Protein AF-A0A934WAD6-F1 (afdb_monomer_lite)

Secondary structure (DSSP, 8-state):
--HHHHHHHHHHHHSS-EEEEE----TTSTT-EEEEEEEEESS---GGGGGGSTTEEEEEEEEEEEEEEETTTEEEEEEEEEEEEEETTS-EEEEEEEEEEEEETTEEEEEEEEEEEEE-GGGGGGHHHHHHHHHHHHHHTTTS-HHHHHHHHHHHHHHHHTTS-HHHHHHHHHHHHHHHHTTS----PPP-

Organism: NCBI:txid2801341

Radius of gyration: 18.48 Å; chains: 1; bounding box: 67×32×48 Å

Foldseek 3Di:
DAQVVVQVLVCVQQVWGKGKDWDDAPLVQFPKTKIKMKTKHLDDDAQCSSVVPPQWDDKDKDWAWAWDDPDPDDTDTWIWMWMWTATPQQKIKIWTWTWDWDDDPNGTITIIITMIIIGHNLRCLLVVLVVLLSNLCRHPNHPDDPVVSCVVSVVVSVVSLVPDDPVSNVVRVVSSVVSVVVVDPPPPDPDD

Structure (mmCIF, N/CA/C/O backbone):
data_AF-A0A934WAD6-F1
#
_entry.id   AF-A0A934WAD6-F1
#
loop_
_atom_site.group_PDB
_atom_site.id
_atom_site.type_symbol
_atom_site.label_atom_id
_atom_site.label_alt_id
_atom_site.label_comp_id
_atom_site.label_asym_id
_atom_site.label_entity_id
_atom_site.label_seq_id
_atom_site.pdbx_PDB_ins_code
_atom_site.Cartn_x
_atom_site.Cartn_y
_atom_site.Cartn_z
_atom_site.occupancy
_atom_site.B_iso_or_equiv
_atom_site.auth_seq_id
_atom_site.auth_comp_id
_atom_site.auth_asym_id
_atom_site.auth_atom_id
_atom_site.pdbx_PDB_model_num
ATOM 1 N N . MET A 1 1 ? -1.685 10.989 3.813 1.00 87.75 1 MET A N 1
ATOM 2 C CA . MET A 1 1 ? -0.576 11.040 2.846 1.00 87.75 1 MET A CA 1
ATOM 3 C C . MET A 1 1 ? -1.137 11.492 1.508 1.00 87.75 1 MET A C 1
ATOM 5 O O . MET A 1 1 ? -2.290 11.172 1.240 1.00 87.75 1 MET A O 1
ATOM 9 N N . LYS A 1 2 ? -0.387 12.266 0.730 1.00 91.75 2 LYS A N 1
ATOM 10 C CA . LYS A 1 2 ? -0.733 12.771 -0.607 1.00 91.75 2 LYS A CA 1
ATOM 11 C C . LYS A 1 2 ? 0.061 12.018 -1.675 1.00 91.75 2 LYS A C 1
ATOM 13 O O . LYS A 1 2 ? 1.121 11.475 -1.371 1.00 91.75 2 LYS A O 1
ATOM 18 N N . ALA A 1 3 ? -0.395 12.068 -2.926 1.00 93.00 3 ALA A N 1
ATOM 19 C CA . ALA A 1 3 ? 0.270 11.403 -4.046 1.00 93.00 3 ALA A CA 1
ATOM 20 C C . ALA A 1 3 ? 1.766 11.772 -4.162 1.00 93.00 3 ALA A C 1
ATOM 22 O O . ALA A 1 3 ? 2.620 10.891 -4.192 1.00 93.00 3 ALA A O 1
ATOM 23 N N . ALA A 1 4 ? 2.105 13.063 -4.078 1.00 94.06 4 ALA A N 1
ATOM 24 C CA . ALA A 1 4 ? 3.497 13.527 -4.130 1.00 94.06 4 ALA A CA 1
ATOM 25 C C . ALA A 1 4 ? 4.393 12.946 -3.016 1.00 94.06 4 ALA A C 1
ATOM 27 O O . ALA A 1 4 ? 5.577 12.713 -3.237 1.00 94.06 4 ALA A O 1
ATOM 28 N N . GLU A 1 5 ? 3.840 12.684 -1.827 1.00 94.38 5 GLU A N 1
ATOM 29 C CA . GLU A 1 5 ? 4.591 12.070 -0.722 1.00 94.38 5 GLU A CA 1
ATOM 30 C C . GLU A 1 5 ? 4.864 10.584 -0.994 1.00 94.38 5 GLU A C 1
ATOM 32 O O . GLU A 1 5 ? 5.897 10.066 -0.578 1.00 94.38 5 GLU A O 1
ATOM 37 N N . ILE A 1 6 ? 3.955 9.897 -1.696 1.00 94.19 6 ILE A N 1
ATOM 38 C CA . ILE A 1 6 ? 4.135 8.497 -2.110 1.00 94.19 6 ILE A CA 1
ATOM 39 C C . ILE A 1 6 ? 5.216 8.401 -3.177 1.00 94.19 6 ILE A C 1
ATOM 41 O O . ILE A 1 6 ? 6.105 7.565 -3.032 1.00 94.19 6 ILE A O 1
ATOM 45 N N . SER A 1 7 ? 5.183 9.283 -4.183 1.00 94.25 7 SER A N 1
ATOM 46 C CA . SER A 1 7 ? 6.262 9.379 -5.169 1.00 94.25 7 SER A CA 1
ATOM 47 C C . SER A 1 7 ? 7.599 9.655 -4.493 1.00 94.25 7 SER A C 1
ATOM 49 O O . SER A 1 7 ? 8.532 8.887 -4.663 1.00 94.25 7 SER A O 1
ATOM 51 N N . ALA A 1 8 ? 7.685 10.672 -3.631 1.00 94.62 8 ALA A N 1
ATOM 52 C CA . ALA A 1 8 ? 8.937 10.999 -2.949 1.00 94.62 8 ALA A CA 1
ATOM 53 C C . ALA A 1 8 ? 9.487 9.832 -2.106 1.00 94.62 8 ALA A C 1
ATOM 55 O O . ALA A 1 8 ? 10.695 9.596 -2.093 1.00 94.62 8 ALA A O 1
ATOM 56 N N . LEU A 1 9 ? 8.616 9.087 -1.414 1.00 94.19 9 LEU A N 1
ATOM 57 C CA . LEU A 1 9 ? 9.026 7.900 -0.666 1.00 94.19 9 LEU A CA 1
ATOM 58 C C . LEU A 1 9 ? 9.562 6.812 -1.606 1.00 94.19 9 LEU A C 1
ATOM 60 O O . LEU A 1 9 ? 10.644 6.285 -1.355 1.00 94.19 9 LEU A O 1
ATOM 64 N N . PHE A 1 10 ? 8.830 6.500 -2.675 1.00 93.06 10 PHE A N 1
ATOM 65 C CA . PHE A 1 10 ? 9.229 5.497 -3.658 1.00 93.06 10 PHE A CA 1
ATOM 66 C C . PHE A 1 10 ? 10.563 5.863 -4.330 1.00 93.06 10 PHE A C 1
ATOM 68 O O . PHE A 1 10 ? 11.488 5.050 -4.374 1.00 93.06 10 PHE A O 1
ATOM 75 N N . ASP A 1 11 ? 10.703 7.109 -4.773 1.00 93.75 11 ASP A N 1
ATOM 76 C CA . ASP A 1 11 ? 11.886 7.617 -5.467 1.00 93.75 11 ASP A CA 1
ATOM 77 C C . ASP A 1 11 ? 13.119 7.593 -4.562 1.00 93.75 11 ASP A C 1
ATOM 79 O O . ASP A 1 11 ? 14.210 7.223 -4.991 1.00 93.75 11 ASP A O 1
ATOM 83 N N . SER A 1 12 ? 12.947 7.930 -3.279 1.00 91.50 12 SER A N 1
ATOM 84 C CA . SER A 1 12 ? 14.046 7.924 -2.307 1.00 91.50 12 SER A CA 1
ATOM 85 C C . SER A 1 12 ? 14.654 6.540 -2.067 1.00 91.50 12 SER A C 1
ATOM 87 O O . SER A 1 12 ? 15.805 6.448 -1.649 1.00 91.50 12 SER A O 1
ATOM 89 N N . VAL A 1 13 ? 13.878 5.480 -2.307 1.00 86.94 13 VAL A N 1
ATOM 90 C CA . VAL A 1 13 ? 14.278 4.086 -2.079 1.00 86.94 13 VAL A CA 1
ATOM 91 C C . VAL A 1 13 ? 14.800 3.456 -3.363 1.00 86.94 13 VAL A C 1
ATOM 93 O O . VAL A 1 13 ? 15.814 2.769 -3.357 1.00 86.94 13 VAL A O 1
ATOM 96 N N . THR A 1 14 ? 14.109 3.701 -4.472 1.00 84.06 14 THR A N 1
ATOM 97 C CA . THR A 1 14 ? 14.415 3.071 -5.763 1.00 84.06 14 THR A CA 1
ATOM 98 C C . THR A 1 14 ? 15.459 3.839 -6.571 1.00 84.06 14 THR A C 1
ATOM 100 O O . THR A 1 14 ? 16.047 3.296 -7.505 1.00 84.06 14 THR A O 1
ATOM 103 N N . GLY A 1 15 ? 15.685 5.116 -6.246 1.00 86.31 15 GLY A N 1
ATOM 104 C CA . GLY A 1 15 ? 16.508 6.028 -7.040 1.00 86.31 15 GLY A CA 1
ATOM 105 C C . GLY A 1 15 ? 15.889 6.398 -8.393 1.00 86.31 15 GLY A C 1
ATOM 106 O O . GLY A 1 15 ? 16.564 7.022 -9.209 1.00 86.31 15 GLY A O 1
ATOM 107 N N . GLN A 1 16 ? 14.635 6.008 -8.648 1.00 87.56 16 GLN A N 1
ATOM 108 C CA . GLN A 1 16 ? 13.923 6.234 -9.906 1.00 87.56 16 GLN A CA 1
ATOM 109 C C . GLN A 1 16 ? 12.815 7.256 -9.717 1.00 87.56 16 GLN A C 1
ATOM 111 O O . GLN A 1 16 ? 12.201 7.312 -8.660 1.00 87.56 16 GLN A O 1
ATOM 116 N N . THR A 1 17 ? 12.529 8.050 -10.745 1.00 92.56 17 THR A N 1
ATOM 117 C CA . THR A 1 17 ? 11.400 8.983 -10.704 1.00 92.56 17 THR A CA 1
ATOM 118 C C . THR A 1 17 ? 10.091 8.236 -10.933 1.00 92.56 17 THR A C 1
ATOM 120 O O . THR A 1 17 ? 9.910 7.587 -11.964 1.00 92.56 17 THR A O 1
ATOM 123 N N . SER A 1 18 ? 9.153 8.374 -10.001 1.00 92.38 18 SER A N 1
ATOM 124 C CA . SER A 1 18 ? 7.808 7.814 -10.101 1.00 92.38 18 SER A CA 1
ATOM 125 C C . SER A 1 18 ? 6.740 8.898 -10.202 1.00 92.38 18 SER A C 1
ATOM 127 O O . SER A 1 18 ? 6.900 10.030 -9.750 1.00 92.38 18 SER A O 1
ATOM 129 N N . THR A 1 19 ? 5.596 8.540 -10.781 1.00 94.00 19 THR A N 1
ATOM 130 C CA . THR A 1 19 ? 4.401 9.390 -10.820 1.00 94.00 19 THR A CA 1
ATOM 131 C C . THR A 1 19 ? 3.273 8.712 -10.063 1.00 94.00 19 THR A C 1
ATOM 133 O O . THR A 1 19 ? 2.805 7.646 -10.469 1.00 94.00 19 THR A O 1
ATOM 136 N N . ALA A 1 20 ? 2.842 9.334 -8.968 1.00 94.12 20 ALA A N 1
ATOM 137 C CA . ALA A 1 20 ? 1.658 8.953 -8.218 1.00 94.12 20 ALA A CA 1
ATOM 138 C C . ALA A 1 20 ? 0.523 9.950 -8.473 1.00 94.12 20 ALA A C 1
ATOM 140 O O . ALA A 1 20 ? 0.728 11.164 -8.434 1.00 94.12 20 ALA A O 1
ATOM 141 N N . GLU A 1 21 ? -0.688 9.438 -8.663 1.00 94.06 21 GLU A N 1
ATOM 142 C CA . GLU A 1 21 ? -1.904 10.231 -8.846 1.00 94.06 21 GLU A CA 1
ATOM 143 C C . GLU A 1 21 ? -2.978 9.785 -7.855 1.00 94.06 21 GLU A C 1
ATOM 145 O O . GLU A 1 21 ? -3.137 8.591 -7.590 1.00 94.06 21 GLU A O 1
ATOM 150 N N . ASP A 1 22 ? -3.732 10.738 -7.306 1.00 88.06 22 ASP A N 1
ATOM 151 C CA . ASP A 1 22 ? -4.908 10.433 -6.493 1.00 88.06 22 ASP A CA 1
ATOM 152 C C . ASP A 1 22 ? -5.953 9.690 -7.333 1.00 88.06 22 ASP A C 1
ATOM 154 O O . ASP A 1 22 ? -6.292 10.092 -8.448 1.00 88.06 22 ASP A O 1
ATOM 158 N N . THR A 1 23 ? -6.506 8.612 -6.783 1.00 83.12 23 THR A N 1
ATOM 159 C CA . THR A 1 23 ? -7.599 7.878 -7.429 1.00 83.12 23 THR A CA 1
ATOM 160 C C . THR A 1 23 ? -8.920 8.124 -6.714 1.00 83.12 23 THR A C 1
ATOM 162 O O . THR A 1 23 ? -8.990 8.758 -5.658 1.00 83.12 23 THR A O 1
ATOM 165 N N . LYS A 1 24 ? -10.011 7.615 -7.296 1.00 75.31 24 LYS A N 1
ATOM 166 C CA . LYS A 1 24 ? -11.305 7.621 -6.611 1.00 75.31 24 LYS A CA 1
ATOM 167 C C . LYS A 1 24 ? -11.205 6.810 -5.309 1.00 75.31 24 LYS A C 1
ATOM 169 O O . LYS A 1 24 ? -10.528 5.782 -5.304 1.00 75.31 24 LYS A O 1
ATOM 174 N N . PRO A 1 25 ? -11.917 7.215 -4.241 1.00 69.06 25 PRO A N 1
ATOM 175 C CA . PRO A 1 25 ? -11.908 6.491 -2.977 1.00 69.06 25 PRO A CA 1
ATOM 176 C C . PRO A 1 25 ? -12.200 5.007 -3.172 1.00 69.06 25 PRO A C 1
ATOM 178 O O . PRO A 1 25 ? -13.101 4.633 -3.935 1.00 69.06 25 PRO A O 1
ATOM 181 N N . PHE A 1 26 ? -11.466 4.158 -2.456 1.00 72.00 26 PHE A N 1
ATOM 182 C CA . PHE A 1 26 ? -11.695 2.726 -2.517 1.00 72.00 26 PHE A CA 1
ATOM 183 C C . PHE A 1 26 ? -12.966 2.393 -1.754 1.00 72.00 26 PHE A C 1
ATOM 185 O O . PHE A 1 26 ? -12.970 2.263 -0.537 1.00 72.00 26 PHE A O 1
ATOM 192 N N . LYS A 1 27 ? -14.078 2.303 -2.487 1.00 70.06 27 LYS A N 1
ATOM 193 C CA . LYS A 1 27 ? -15.424 2.137 -1.917 1.00 70.06 27 LYS A CA 1
ATOM 194 C C . LYS A 1 27 ? -15.540 0.920 -0.999 1.00 70.06 27 LYS A C 1
ATOM 196 O O . LYS A 1 27 ? -16.301 0.957 -0.042 1.00 70.06 27 LYS A O 1
ATOM 201 N N . ALA A 1 28 ? -14.771 -0.132 -1.279 1.00 69.62 28 ALA A N 1
ATOM 202 C CA . ALA A 1 28 ? -14.711 -1.331 -0.452 1.00 69.62 28 ALA A CA 1
ATOM 203 C C . ALA A 1 28 ? -13.968 -1.126 0.882 1.00 69.62 28 ALA A C 1
ATOM 205 O O . ALA A 1 28 ? -14.082 -1.988 1.742 1.00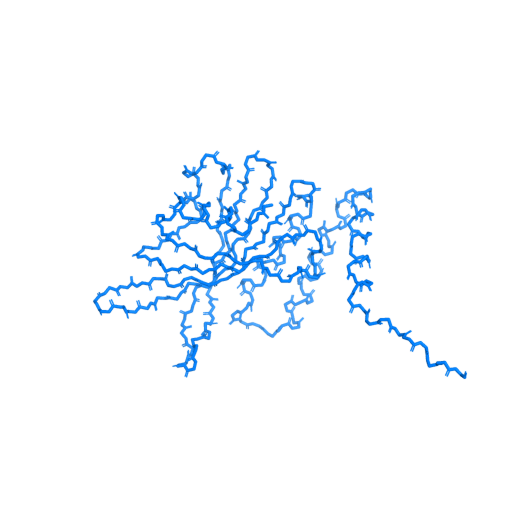 69.62 28 ALA A O 1
ATOM 206 N N . TRP A 1 29 ? -13.217 -0.029 1.051 1.00 80.81 29 TRP A N 1
ATOM 207 C CA . TRP A 1 29 ? -12.458 0.336 2.256 1.00 80.81 29 TRP A CA 1
ATOM 208 C C . TRP A 1 29 ? -12.412 1.869 2.449 1.00 80.81 29 TRP A C 1
ATOM 210 O O . TRP A 1 29 ? -11.373 2.506 2.244 1.00 80.81 29 TRP A O 1
ATOM 220 N N . PRO A 1 30 ? -13.540 2.504 2.814 1.00 76.25 30 PRO A N 1
ATOM 221 C CA . PRO A 1 30 ? -13.619 3.944 3.013 1.00 76.25 30 PRO A CA 1
ATOM 222 C C . PRO A 1 30 ? -12.670 4.456 4.094 1.00 76.25 30 PRO A C 1
ATOM 224 O O . PRO A 1 30 ? -12.506 3.862 5.158 1.00 76.25 30 PRO A O 1
ATOM 227 N N . GLY A 1 31 ? -12.087 5.622 3.823 1.00 79.62 31 GLY A N 1
ATOM 228 C CA . GLY A 1 31 ? -11.081 6.250 4.678 1.00 79.62 31 GLY A CA 1
ATOM 229 C C . GLY A 1 31 ? -9.644 5.862 4.329 1.00 79.62 31 GLY A C 1
ATOM 230 O O . GLY A 1 31 ? -8.723 6.525 4.802 1.00 79.62 31 GLY A O 1
ATOM 231 N N . PHE A 1 32 ? -9.433 4.854 3.476 1.00 88.38 32 PHE A N 1
ATOM 232 C CA . PHE A 1 32 ? -8.103 4.549 2.951 1.00 88.38 32 PHE A CA 1
ATOM 233 C C . PHE A 1 32 ? -7.823 5.425 1.731 1.00 88.38 32 PHE A C 1
ATOM 235 O O . PHE A 1 32 ? -8.666 5.569 0.842 1.00 88.38 32 PHE A O 1
ATOM 242 N N . GLY A 1 33 ? -6.635 6.029 1.700 1.00 88.75 33 GLY A N 1
ATOM 243 C CA . GLY A 1 33 ? -6.172 6.764 0.526 1.00 88.75 33 GLY A CA 1
ATOM 244 C C . GLY A 1 33 ? -5.736 5.772 -0.541 1.00 88.75 33 GLY A C 1
ATOM 245 O O . GLY A 1 33 ? -5.015 4.832 -0.214 1.00 88.75 33 GLY A O 1
ATOM 246 N N . VAL A 1 34 ? -6.153 5.957 -1.792 1.00 90.88 34 VAL A N 1
ATOM 247 C CA . VAL A 1 34 ? -5.714 5.098 -2.898 1.00 90.88 34 VAL A CA 1
ATOM 248 C C . VAL A 1 34 ? -5.163 5.939 -4.028 1.00 90.88 34 VAL A C 1
ATOM 250 O O . VAL A 1 34 ? -5.756 6.941 -4.432 1.00 90.88 34 VAL A O 1
ATOM 253 N N . PHE A 1 35 ? -4.024 5.498 -4.537 1.00 93.12 35 PHE A N 1
ATOM 254 C CA . PHE A 1 35 ? -3.220 6.210 -5.510 1.00 93.12 35 PHE A CA 1
ATOM 255 C C . PHE A 1 35 ? -2.839 5.258 -6.632 1.00 93.12 35 PHE A C 1
ATOM 257 O O . PHE A 1 35 ? -2.672 4.061 -6.401 1.00 93.12 35 PHE A O 1
ATOM 264 N N . TRP A 1 36 ? -2.690 5.782 -7.839 1.00 92.81 36 TRP A N 1
ATOM 265 C CA . TRP A 1 36 ? -2.120 5.040 -8.949 1.00 92.81 36 TRP A CA 1
ATOM 266 C C . TRP A 1 36 ? -0.657 5.438 -9.089 1.00 92.81 36 TRP A C 1
ATOM 268 O O . TRP A 1 36 ? -0.374 6.623 -9.226 1.00 92.81 36 TRP A O 1
ATOM 278 N N . LEU A 1 37 ? 0.256 4.471 -9.044 1.00 92.94 37 LEU A N 1
ATOM 279 C CA . LEU A 1 37 ? 1.695 4.680 -9.175 1.00 92.94 37 LEU A CA 1
ATOM 280 C C . LEU A 1 37 ? 2.190 4.079 -10.492 1.00 92.94 37 LEU A C 1
ATOM 282 O O . LEU A 1 37 ? 1.825 2.955 -10.848 1.00 92.94 37 LEU A O 1
ATOM 286 N N . LYS A 1 38 ? 3.047 4.821 -11.193 1.00 91.69 38 LYS A N 1
ATOM 287 C CA . LYS A 1 38 ? 3.818 4.343 -12.346 1.00 91.69 38 LYS A CA 1
ATOM 288 C C . LYS A 1 38 ? 5.282 4.732 -12.190 1.00 91.69 38 LYS A C 1
ATOM 290 O O . LYS A 1 38 ? 5.567 5.858 -11.782 1.00 91.69 38 LYS A O 1
ATOM 295 N N . ALA A 1 39 ? 6.184 3.832 -12.555 1.00 90.62 39 ALA A N 1
ATOM 296 C CA . ALA A 1 39 ? 7.609 4.122 -12.673 1.00 90.62 39 ALA A CA 1
ATOM 297 C C . ALA A 1 39 ? 8.271 3.148 -13.655 1.00 90.62 39 ALA A C 1
ATOM 299 O O . ALA A 1 39 ? 7.802 2.023 -13.836 1.00 90.62 39 ALA A O 1
ATOM 300 N N . ASP A 1 40 ? 9.386 3.578 -14.233 1.00 88.62 40 ASP A N 1
ATOM 301 C CA . ASP A 1 40 ? 10.287 2.720 -14.994 1.00 88.62 40 ASP A CA 1
ATOM 302 C C . ASP A 1 40 ? 11.542 2.498 -14.150 1.00 88.62 40 ASP A C 1
ATOM 304 O O . ASP A 1 40 ? 12.173 3.458 -13.707 1.00 88.62 40 ASP A O 1
ATOM 308 N N . MET A 1 41 ? 11.896 1.238 -13.900 1.00 85.44 41 MET A N 1
ATOM 309 C CA . MET A 1 41 ? 13.057 0.885 -13.087 1.00 85.44 41 MET A CA 1
ATOM 310 C C . MET A 1 41 ? 14.130 0.212 -13.937 1.00 85.44 41 MET A C 1
ATOM 312 O O . MET A 1 41 ? 13.849 -0.687 -14.726 1.00 85.44 41 MET A O 1
ATOM 316 N N . THR A 1 42 ? 15.386 0.619 -13.762 1.00 83.06 42 THR A N 1
ATOM 317 C CA . THR A 1 42 ? 16.538 -0.017 -14.427 1.00 83.06 42 THR A CA 1
ATOM 318 C C . THR A 1 42 ? 17.067 -1.226 -13.656 1.00 83.06 42 THR A C 1
ATOM 320 O O . THR A 1 42 ? 17.851 -2.014 -14.181 1.00 83.06 42 THR A O 1
ATOM 323 N N . GLN A 1 43 ? 16.626 -1.392 -12.408 1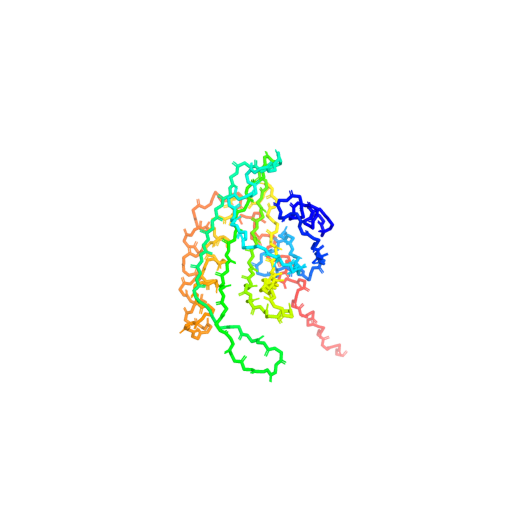.00 81.38 43 GLN A N 1
ATOM 324 C CA . GLN A 1 43 ? 16.954 -2.512 -11.537 1.00 81.38 43 GLN A CA 1
ATOM 325 C C . GLN A 1 43 ? 15.685 -3.011 -10.854 1.00 81.38 43 GLN A C 1
ATOM 327 O O . GLN A 1 43 ? 14.754 -2.246 -10.613 1.00 81.38 43 GLN A O 1
ATOM 332 N N . GLN A 1 44 ? 15.653 -4.304 -10.557 1.00 80.94 44 GLN A N 1
ATOM 333 C CA . GLN A 1 44 ? 14.572 -4.890 -9.781 1.00 80.94 44 GLN A CA 1
ATOM 334 C C . GLN A 1 44 ? 14.753 -4.505 -8.308 1.00 80.94 44 GLN A C 1
ATOM 336 O O . GLN A 1 44 ? 15.825 -4.712 -7.744 1.00 80.94 44 GLN A O 1
ATOM 341 N N . THR A 1 45 ? 13.705 -3.954 -7.705 1.00 83.88 45 THR A N 1
ATOM 342 C CA . THR A 1 45 ? 13.662 -3.534 -6.297 1.00 83.88 45 THR A CA 1
ATOM 343 C C . THR A 1 45 ? 12.821 -4.529 -5.498 1.00 83.88 45 THR A C 1
ATOM 345 O O . THR A 1 45 ? 11.922 -5.164 -6.052 1.00 83.88 45 THR A O 1
ATOM 348 N N . GLN A 1 46 ? 13.109 -4.681 -4.207 1.00 88.50 46 GLN A N 1
ATOM 349 C CA . GLN A 1 46 ? 12.328 -5.490 -3.267 1.00 88.50 46 GLN A CA 1
ATOM 350 C C . GLN A 1 46 ? 11.693 -4.600 -2.191 1.00 88.50 46 GLN A C 1
ATOM 352 O O . GLN A 1 46 ? 12.110 -3.460 -1.977 1.00 88.50 46 GLN A O 1
ATOM 357 N N . ALA A 1 47 ? 10.679 -5.104 -1.480 1.00 89.88 47 ALA A N 1
ATOM 358 C CA . ALA A 1 47 ? 10.037 -4.329 -0.415 1.00 89.88 47 ALA A CA 1
ATOM 359 C C . ALA A 1 47 ? 11.045 -3.905 0.664 1.00 89.88 47 ALA A C 1
ATOM 361 O O . ALA A 1 47 ? 10.974 -2.797 1.188 1.00 89.88 47 ALA A O 1
ATOM 362 N N . GLU A 1 48 ? 11.993 -4.778 0.990 1.00 92.25 48 GLU A N 1
ATOM 363 C CA . GLU A 1 48 ? 13.006 -4.601 2.024 1.00 92.25 48 GLU A CA 1
ATOM 364 C C . GLU A 1 48 ? 13.918 -3.395 1.764 1.00 92.25 48 GLU A C 1
ATOM 366 O O . GLU A 1 48 ? 14.420 -2.808 2.723 1.00 92.25 48 GLU A O 1
ATOM 371 N N . ASP A 1 49 ? 14.061 -2.948 0.514 1.00 91.38 49 ASP A N 1
ATOM 372 C CA . ASP A 1 49 ? 14.842 -1.753 0.177 1.00 91.38 49 ASP A CA 1
ATOM 373 C C . ASP A 1 49 ? 14.265 -0.495 0.852 1.00 91.38 49 ASP A C 1
ATOM 375 O O . ASP A 1 49 ? 15.008 0.423 1.215 1.00 91.38 49 ASP A O 1
ATOM 379 N N . PHE A 1 50 ? 12.957 -0.475 1.151 1.00 90.75 50 PHE A N 1
ATOM 380 C CA . PHE A 1 50 ? 12.318 0.619 1.892 1.00 90.75 50 PHE A CA 1
ATOM 381 C C . PHE A 1 50 ? 12.873 0.793 3.305 1.00 90.75 50 PHE A C 1
ATOM 383 O O . PHE A 1 50 ? 12.762 1.881 3.868 1.00 90.75 50 PHE A O 1
ATOM 390 N N . MET A 1 51 ? 13.506 -0.233 3.876 1.00 92.94 51 MET A N 1
ATOM 391 C CA . MET A 1 51 ? 14.131 -0.162 5.200 1.00 92.94 51 MET A CA 1
ATOM 392 C C . MET A 1 51 ? 15.310 0.820 5.254 1.00 92.94 51 MET A C 1
ATOM 394 O O . MET A 1 51 ? 15.723 1.218 6.343 1.00 92.94 51 MET A O 1
ATOM 398 N N . THR A 1 52 ? 15.836 1.246 4.100 1.00 91.69 52 THR A N 1
ATOM 399 C CA . THR A 1 52 ? 16.847 2.312 4.003 1.00 91.69 52 THR A CA 1
ATOM 400 C C . THR A 1 52 ? 16.269 3.707 4.267 1.00 91.69 52 THR A C 1
ATOM 402 O O . THR A 1 52 ? 17.001 4.625 4.647 1.00 91.69 52 THR A O 1
ATOM 405 N N . ASN A 1 53 ? 14.950 3.883 4.127 1.00 91.44 53 ASN A N 1
ATOM 406 C CA . ASN A 1 53 ? 14.281 5.151 4.377 1.00 91.44 53 ASN A CA 1
ATOM 407 C C . ASN A 1 53 ? 13.985 5.338 5.876 1.00 91.44 53 ASN A C 1
ATOM 409 O O . ASN A 1 53 ? 13.367 4.500 6.532 1.00 91.44 53 ASN A O 1
ATOM 413 N N . GLN A 1 54 ? 14.357 6.498 6.427 1.00 92.69 54 GLN A N 1
ATOM 414 C CA . GLN A 1 54 ? 14.211 6.784 7.859 1.00 92.69 54 GLN A CA 1
ATOM 415 C C . GLN A 1 54 ? 12.759 6.816 8.360 1.00 92.69 54 GLN A C 1
ATOM 417 O O . GLN A 1 54 ? 12.549 6.686 9.568 1.00 92.69 54 GLN A O 1
ATOM 422 N N . ALA A 1 55 ? 11.771 6.993 7.482 1.00 91.00 55 ALA A N 1
ATOM 423 C CA . ALA A 1 55 ? 10.353 6.981 7.831 1.00 91.00 55 ALA A CA 1
ATOM 424 C C . ALA A 1 55 ? 9.773 5.562 7.959 1.00 91.00 55 ALA A C 1
ATOM 426 O O . ALA A 1 55 ? 8.680 5.407 8.508 1.00 91.00 55 ALA A O 1
ATOM 427 N N . VAL A 1 56 ? 10.485 4.538 7.484 1.00 93.62 56 VAL A N 1
ATOM 428 C CA . VAL A 1 56 ? 10.024 3.146 7.432 1.00 93.62 56 VAL A CA 1
ATOM 429 C C . VAL A 1 56 ? 10.510 2.379 8.662 1.00 93.62 56 VAL A C 1
ATOM 431 O O . VAL A 1 56 ? 11.600 2.619 9.184 1.00 93.62 56 VAL A O 1
ATOM 434 N N . SER A 1 57 ? 9.662 1.493 9.179 1.00 93.19 57 SER A N 1
ATOM 435 C CA . SER A 1 57 ? 9.965 0.624 10.322 1.00 93.19 57 SER A CA 1
ATOM 436 C C . SER A 1 57 ? 10.066 -0.847 9.940 1.00 93.19 57 SER A C 1
ATOM 438 O O . SER A 1 57 ? 10.905 -1.548 10.493 1.00 93.19 57 SER A O 1
ATOM 440 N N . VAL A 1 58 ? 9.211 -1.314 9.030 1.00 93.69 58 VAL A N 1
ATOM 441 C CA . VAL A 1 58 ? 9.180 -2.695 8.534 1.00 93.69 58 VAL A CA 1
ATOM 442 C C . VAL A 1 58 ? 8.683 -2.667 7.099 1.00 93.69 58 VAL A C 1
ATOM 444 O O . VAL A 1 58 ? 7.697 -1.988 6.815 1.00 93.69 58 VAL A O 1
ATOM 447 N N . ALA A 1 59 ? 9.297 -3.450 6.224 1.00 89.94 59 ALA A N 1
ATOM 448 C CA . ALA A 1 59 ? 8.767 -3.730 4.903 1.00 89.94 59 ALA A CA 1
ATOM 449 C C . ALA A 1 59 ? 8.748 -5.241 4.654 1.00 89.94 59 ALA A C 1
ATOM 451 O O . ALA A 1 59 ? 9.598 -5.963 5.173 1.00 89.94 59 ALA A O 1
ATOM 452 N N . SER A 1 60 ? 7.744 -5.720 3.925 1.00 91.19 60 SER A N 1
ATOM 453 C CA . SER A 1 60 ? 7.639 -7.121 3.521 1.00 91.19 60 SER A CA 1
ATOM 454 C C . SER A 1 60 ? 6.942 -7.271 2.176 1.00 91.19 60 SER A C 1
ATOM 456 O O . SER A 1 60 ? 6.133 -6.425 1.783 1.00 91.19 60 SER A O 1
ATOM 458 N N . GLU A 1 61 ? 7.234 -8.369 1.483 1.00 91.19 61 GLU A N 1
ATOM 459 C CA . GLU A 1 61 ? 6.711 -8.655 0.149 1.00 91.19 61 GLU A CA 1
ATOM 460 C C . GLU A 1 61 ? 5.873 -9.944 0.092 1.00 91.19 61 GLU A C 1
ATOM 462 O O . GLU A 1 61 ? 6.113 -10.926 0.798 1.00 91.19 61 GLU A O 1
ATOM 467 N N . VAL A 1 62 ? 4.883 -9.938 -0.803 1.00 85.75 62 VAL A N 1
ATOM 468 C CA . VAL A 1 62 ? 4.263 -11.133 -1.380 1.00 85.75 62 VAL A CA 1
ATOM 469 C C . VAL A 1 62 ? 4.395 -11.061 -2.893 1.00 85.75 62 VAL A C 1
ATOM 471 O O . VAL A 1 62 ? 4.018 -10.058 -3.497 1.00 85.75 62 VAL A O 1
ATOM 474 N N . VAL A 1 63 ? 4.875 -12.145 -3.498 1.00 83.38 63 VAL A N 1
ATOM 475 C CA . VAL A 1 63 ? 5.003 -12.288 -4.951 1.00 83.38 63 VAL A CA 1
ATOM 476 C C . VAL A 1 63 ? 4.080 -13.400 -5.429 1.00 83.38 63 VAL A C 1
ATOM 478 O O . VAL A 1 63 ? 4.060 -14.484 -4.844 1.00 83.38 63 VAL A O 1
ATOM 481 N N . ALA A 1 64 ? 3.337 -13.148 -6.503 1.00 79.06 64 ALA A N 1
ATOM 482 C CA . ALA A 1 64 ? 2.562 -14.160 -7.207 1.00 79.06 64 ALA A CA 1
ATOM 483 C C . ALA A 1 64 ? 2.806 -14.069 -8.718 1.00 79.06 64 ALA A C 1
ATOM 485 O O . ALA A 1 64 ? 3.024 -12.991 -9.273 1.00 79.06 64 ALA A O 1
ATOM 486 N N . ALA A 1 65 ? 2.759 -15.215 -9.395 1.00 70.00 65 ALA A N 1
ATOM 487 C CA . ALA A 1 65 ? 2.715 -15.232 -10.851 1.00 70.00 65 ALA A CA 1
ATOM 488 C C . ALA A 1 65 ? 1.361 -14.679 -11.320 1.00 70.00 65 ALA A C 1
ATOM 490 O O . ALA A 1 65 ? 0.322 -15.015 -10.754 1.00 70.00 65 ALA A O 1
ATOM 491 N N . GLY A 1 66 ? 1.365 -13.843 -12.354 1.00 64.94 66 GLY A N 1
ATOM 492 C CA . GLY A 1 66 ? 0.149 -13.308 -12.949 1.00 64.94 66 GLY A CA 1
ATOM 493 C C . GLY A 1 66 ? 0.244 -13.204 -14.465 1.00 64.94 66 GLY A C 1
ATOM 494 O O . GLY A 1 66 ? 1.299 -13.389 -15.075 1.00 64.94 66 GLY A O 1
ATOM 495 N N . HIS A 1 67 ? -0.889 -12.882 -15.079 1.00 58.25 67 HIS A N 1
ATOM 496 C CA . HIS A 1 67 ? -0.969 -12.581 -16.502 1.00 58.25 67 HIS A CA 1
ATOM 497 C C . HIS A 1 67 ? -1.137 -11.068 -16.659 1.00 58.25 67 HIS A C 1
ATOM 499 O O . HIS A 1 67 ? -2.112 -10.494 -16.177 1.00 58.25 67 HIS A O 1
ATOM 505 N N . GLY A 1 68 ? -0.172 -10.406 -17.297 1.00 50.16 68 GLY A N 1
ATOM 506 C CA . GLY A 1 68 ? -0.277 -8.989 -17.634 1.00 50.16 68 GLY A CA 1
ATOM 507 C C . GLY A 1 68 ? -1.008 -8.808 -18.961 1.00 50.16 68 GLY A C 1
ATOM 508 O O . GLY A 1 68 ? -0.741 -9.533 -19.922 1.00 50.16 68 GLY A O 1
ATOM 509 N N . CYS A 1 69 ? -1.913 -7.831 -19.037 1.00 41.59 69 CYS A N 1
ATOM 510 C CA . CYS A 1 69 ? -2.387 -7.315 -20.321 1.00 41.59 69 CYS A CA 1
ATOM 511 C C . CYS A 1 69 ? -1.450 -6.190 -20.764 1.00 41.59 69 CYS A C 1
ATOM 513 O O . CYS A 1 69 ? -1.557 -5.070 -20.268 1.00 41.59 69 CYS A O 1
ATOM 515 N N . MET A 1 70 ? -0.544 -6.482 -21.698 1.00 46.38 70 MET A N 1
ATOM 516 C CA . MET A 1 70 ? 0.140 -5.435 -22.454 1.00 46.38 70 MET A CA 1
ATOM 517 C C . MET A 1 70 ? -0.800 -4.957 -23.559 1.00 46.38 70 MET A C 1
ATOM 519 O O . MET A 1 70 ? -1.175 -5.751 -24.421 1.00 46.38 70 MET A O 1
ATOM 523 N N . ASP A 1 71 ? -1.256 -3.705 -23.437 1.00 46.62 71 ASP A N 1
ATOM 524 C CA . ASP A 1 71 ? -1.599 -2.740 -24.502 1.00 46.62 71 ASP A CA 1
ATOM 525 C C . ASP A 1 71 ? -1.738 -3.257 -25.957 1.00 46.62 71 ASP A C 1
ATOM 527 O O . ASP A 1 71 ? -1.198 -2.695 -26.906 1.00 46.62 71 ASP A O 1
ATOM 531 N N . GLY A 1 72 ? -2.551 -4.298 -26.155 1.00 42.94 72 GLY A N 1
ATOM 532 C CA . GLY A 1 72 ? -2.916 -4.846 -27.463 1.00 42.94 72 GLY A CA 1
ATOM 533 C C . GLY A 1 72 ? -1.926 -5.831 -28.101 1.00 42.94 72 GLY A C 1
ATOM 534 O O . GLY A 1 72 ? -2.171 -6.234 -29.234 1.00 42.94 72 GLY A O 1
ATOM 535 N N . SER A 1 73 ? -0.850 -6.254 -27.423 1.00 37.56 73 SER A N 1
ATOM 536 C CA . SER A 1 73 ? 0.215 -7.088 -28.028 1.00 37.56 73 SER A CA 1
ATOM 537 C C . SER A 1 73 ? 0.294 -8.543 -27.535 1.00 37.56 73 SER A C 1
ATOM 539 O O . SER A 1 73 ? 1.120 -9.316 -28.018 1.00 37.56 73 SER A O 1
ATOM 541 N N . GLY A 1 74 ? -0.611 -8.954 -26.645 1.00 49.25 74 GLY A N 1
ATOM 542 C CA . GLY A 1 74 ? -0.679 -10.318 -26.115 1.00 49.25 74 GLY A CA 1
ATOM 543 C C . GLY A 1 74 ? -0.356 -10.397 -24.623 1.00 49.25 74 GLY A C 1
ATOM 544 O O . GLY A 1 74 ? 0.085 -9.431 -24.002 1.00 49.25 74 GLY A O 1
ATOM 545 N N . SER A 1 75 ? -0.640 -11.557 -24.030 1.00 50.44 75 SER A N 1
ATOM 546 C CA . SER A 1 75 ? -0.359 -11.818 -22.618 1.00 50.44 75 SER A CA 1
ATOM 547 C C . SER A 1 75 ? 1.147 -11.975 -22.415 1.00 50.44 75 SER A C 1
ATOM 549 O O . SER A 1 75 ? 1.745 -12.927 -22.913 1.00 50.44 75 SER A O 1
ATOM 551 N N . ALA A 1 76 ? 1.757 -11.045 -21.684 1.00 56.84 76 ALA A N 1
ATOM 552 C CA . ALA A 1 76 ? 3.090 -11.237 -21.133 1.00 56.84 76 ALA A CA 1
ATOM 553 C C . ALA A 1 76 ? 2.960 -11.817 -19.720 1.00 56.84 76 ALA A C 1
ATOM 555 O O . ALA A 1 76 ? 2.044 -11.460 -18.970 1.00 56.84 76 ALA A O 1
ATOM 556 N N . VAL A 1 77 ? 3.885 -12.706 -19.347 1.00 62.59 77 VAL A N 1
ATOM 557 C CA . VAL A 1 77 ? 4.033 -13.132 -17.951 1.00 62.59 77 VAL A CA 1
ATOM 558 C C . VAL A 1 77 ? 4.377 -11.886 -17.141 1.00 62.59 77 VAL A C 1
ATOM 560 O O . VAL A 1 77 ? 5.416 -11.268 -17.371 1.00 62.59 77 VAL A O 1
ATOM 563 N N . ALA A 1 78 ? 3.490 -11.504 -16.227 1.00 69.19 78 ALA A N 1
ATOM 564 C CA . ALA A 1 78 ? 3.705 -10.386 -15.321 1.00 69.19 78 ALA A CA 1
ATOM 565 C C . ALA A 1 78 ? 3.898 -10.926 -13.910 1.00 69.19 78 ALA A C 1
ATOM 567 O O . ALA A 1 78 ? 3.252 -11.893 -13.498 1.00 69.19 78 ALA A O 1
ATOM 568 N N . VAL A 1 79 ? 4.779 -10.285 -13.152 1.00 79.44 79 VAL A N 1
ATOM 569 C CA . VAL A 1 79 ? 4.932 -10.597 -11.734 1.00 79.44 79 VAL A CA 1
ATOM 570 C C . VAL A 1 79 ? 4.019 -9.660 -10.957 1.00 79.44 79 VAL A C 1
ATOM 572 O O . VAL A 1 79 ? 4.145 -8.441 -11.061 1.00 79.44 79 VAL A O 1
ATOM 575 N N . GLN A 1 80 ? 3.079 -10.234 -10.210 1.00 85.31 80 GLN A N 1
ATOM 576 C CA . GLN A 1 80 ? 2.222 -9.494 -9.293 1.00 85.31 80 GLN A CA 1
ATOM 577 C C . GLN A 1 80 ? 2.936 -9.367 -7.956 1.00 85.31 80 GLN A C 1
ATOM 579 O O . GLN A 1 80 ? 3.339 -10.373 -7.364 1.00 85.31 80 GLN A O 1
ATOM 584 N N . ARG A 1 81 ? 3.076 -8.139 -7.467 1.00 87.62 81 ARG A N 1
ATOM 585 C CA . ARG A 1 81 ? 3.743 -7.853 -6.199 1.00 87.62 81 ARG A CA 1
ATOM 586 C C . ARG A 1 81 ? 2.809 -7.104 -5.269 1.00 87.62 81 ARG A C 1
ATOM 588 O O . ARG A 1 81 ? 2.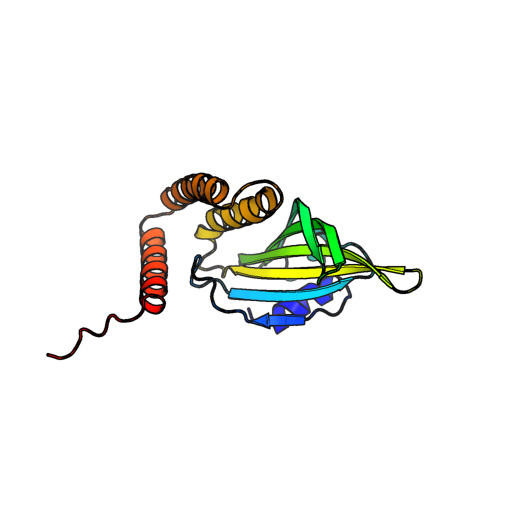085 -6.198 -5.681 1.00 87.62 81 ARG A O 1
ATOM 595 N N . LEU A 1 82 ? 2.855 -7.486 -3.998 1.00 92.06 82 LEU A N 1
ATOM 596 C CA . LEU A 1 82 ? 2.286 -6.734 -2.892 1.00 92.06 82 LEU A CA 1
ATOM 597 C C . LEU A 1 82 ? 3.400 -6.410 -1.903 1.00 92.06 82 LEU A C 1
ATOM 599 O O . LEU A 1 82 ? 3.861 -7.295 -1.182 1.00 92.06 82 LEU A O 1
ATOM 603 N N . TRP A 1 83 ? 3.797 -5.145 -1.828 1.00 94.38 83 TRP A N 1
ATOM 604 C CA . TRP A 1 83 ? 4.667 -4.654 -0.764 1.00 94.38 83 TRP A CA 1
ATOM 605 C C . TRP A 1 83 ? 3.832 -4.054 0.345 1.00 94.38 83 TRP A C 1
ATOM 607 O O . TRP A 1 83 ? 2.996 -3.187 0.101 1.00 94.38 83 TRP A O 1
ATOM 617 N N . LYS A 1 84 ? 4.089 -4.477 1.575 1.00 95.81 84 LYS A N 1
ATOM 618 C CA . LYS A 1 84 ? 3.580 -3.836 2.779 1.00 95.81 84 LYS A CA 1
ATOM 619 C C . LYS A 1 84 ? 4.713 -3.051 3.414 1.00 95.81 84 LYS A C 1
ATOM 621 O O . LYS A 1 84 ? 5.677 -3.639 3.886 1.00 95.81 84 LYS A O 1
ATOM 626 N N . VAL A 1 85 ? 4.561 -1.737 3.488 1.00 96.00 85 VAL A N 1
ATOM 627 C CA . VAL A 1 85 ? 5.522 -0.820 4.100 1.00 96.00 85 VAL A CA 1
ATOM 628 C C . VAL A 1 85 ? 4.875 -0.184 5.324 1.00 96.00 85 VAL A C 1
ATOM 630 O O . VAL A 1 85 ? 3.873 0.523 5.234 1.00 96.00 85 VAL A O 1
ATOM 633 N N . SER A 1 86 ? 5.443 -0.454 6.492 1.00 96.12 86 SER A N 1
ATOM 634 C CA . SER A 1 86 ? 5.021 0.116 7.768 1.00 96.12 86 SER A CA 1
ATOM 635 C C . SER A 1 86 ? 5.839 1.363 8.059 1.00 96.12 86 SER A C 1
ATOM 637 O O . SER A 1 86 ? 7.068 1.332 8.023 1.00 96.12 86 SER A O 1
ATOM 639 N N . LEU A 1 87 ? 5.159 2.467 8.354 1.00 95.75 87 LEU A N 1
ATOM 640 C CA . LEU A 1 87 ? 5.796 3.732 8.692 1.00 95.75 87 LEU A CA 1
ATOM 641 C C . LEU A 1 87 ? 5.992 3.842 10.207 1.00 95.75 87 LEU A C 1
ATOM 643 O O . LEU A 1 87 ? 5.204 3.323 10.998 1.00 95.75 87 LEU A O 1
ATOM 647 N N . LYS A 1 88 ? 7.004 4.599 10.637 1.00 94.62 88 LYS A N 1
ATOM 648 C CA . LYS A 1 88 ? 7.244 4.902 12.061 1.00 94.62 88 LYS A CA 1
ATOM 649 C C . LYS A 1 88 ? 6.112 5.698 12.715 1.00 94.62 88 LYS A C 1
ATOM 651 O O . LYS A 1 88 ? 5.968 5.659 13.930 1.00 94.62 88 LYS A O 1
ATOM 656 N N . SER A 1 89 ? 5.279 6.374 11.922 1.00 94.44 89 SER A N 1
ATOM 657 C CA . SER A 1 89 ? 4.045 7.022 12.389 1.00 94.44 89 SER A CA 1
ATOM 658 C C . SER A 1 89 ? 2.939 6.029 12.779 1.00 94.44 89 SER A C 1
ATOM 660 O O . SER A 1 89 ? 1.883 6.441 13.255 1.00 94.44 89 SER A O 1
ATOM 662 N N . GLY A 1 90 ? 3.148 4.732 12.535 1.00 93.38 90 GLY A N 1
ATOM 663 C CA . GLY A 1 90 ? 2.159 3.676 12.711 1.00 93.38 90 GLY A CA 1
ATOM 664 C C . GLY A 1 90 ? 1.245 3.481 11.502 1.00 93.38 90 GLY A C 1
ATOM 665 O O . GLY A 1 90 ? 0.524 2.496 11.465 1.00 93.38 90 GLY A O 1
ATOM 666 N N . ALA A 1 91 ? 1.266 4.372 10.507 1.00 95.19 91 ALA A N 1
ATOM 667 C CA . ALA A 1 91 ? 0.510 4.190 9.268 1.00 95.19 91 ALA A CA 1
ATOM 668 C C . ALA A 1 91 ? 1.126 3.098 8.374 1.00 95.19 91 ALA A C 1
ATOM 670 O O . ALA A 1 91 ? 2.303 2.757 8.507 1.00 95.19 91 ALA A O 1
ATOM 671 N N . LEU A 1 92 ? 0.334 2.573 7.439 1.00 96.56 92 LEU A N 1
ATOM 672 C CA . LEU A 1 92 ? 0.762 1.531 6.504 1.00 96.56 92 LEU A CA 1
ATOM 673 C C . LEU A 1 92 ? 0.559 1.979 5.057 1.00 96.56 92 LEU A C 1
ATOM 675 O O . LEU A 1 92 ? -0.426 2.643 4.731 1.00 96.56 92 LEU A O 1
ATOM 679 N N . LEU A 1 93 ? 1.468 1.550 4.190 1.00 95.75 93 LEU A N 1
ATOM 680 C CA . LEU A 1 93 ? 1.354 1.622 2.742 1.00 95.75 93 LEU A CA 1
ATOM 681 C C . LEU A 1 93 ? 1.357 0.209 2.172 1.00 95.75 93 LEU A C 1
ATOM 683 O O . LEU A 1 93 ? 2.190 -0.615 2.544 1.00 95.75 93 LEU A O 1
ATOM 687 N N . TYR A 1 94 ? 0.439 -0.057 1.255 1.00 95.19 94 TYR A N 1
ATOM 688 C CA . TYR A 1 94 ? 0.411 -1.284 0.474 1.00 95.19 94 TYR A CA 1
ATOM 689 C C . TYR A 1 94 ? 0.604 -0.935 -0.996 1.00 95.19 94 TYR A C 1
ATOM 691 O O . TYR A 1 94 ? -0.265 -0.288 -1.571 1.00 95.19 94 TYR A O 1
ATOM 699 N N . PHE A 1 95 ? 1.715 -1.347 -1.598 1.00 93.62 95 PHE A N 1
ATOM 700 C CA . PHE A 1 95 ? 1.960 -1.208 -3.032 1.00 93.62 95 PHE A CA 1
ATOM 701 C C . PHE A 1 95 ? 1.542 -2.509 -3.706 1.00 93.62 95 PHE A C 1
ATOM 703 O O . PHE A 1 95 ? 2.175 -3.536 -3.493 1.00 93.62 95 PHE A O 1
ATOM 710 N N . MET A 1 96 ? 0.472 -2.475 -4.492 1.00 90.75 96 MET A N 1
ATOM 711 C CA . MET A 1 96 ? -0.018 -3.595 -5.288 1.00 90.75 96 MET A CA 1
ATOM 712 C C . MET A 1 96 ? 0.198 -3.269 -6.761 1.00 90.75 96 MET A C 1
ATOM 714 O O . MET A 1 96 ? -0.508 -2.426 -7.315 1.00 90.75 96 MET A O 1
ATOM 718 N N . PHE A 1 97 ? 1.176 -3.899 -7.397 1.00 87.25 97 PHE A N 1
ATOM 719 C CA . PHE A 1 97 ? 1.573 -3.535 -8.753 1.00 87.25 97 PHE A CA 1
ATOM 720 C C . PHE A 1 97 ? 2.022 -4.737 -9.571 1.00 87.25 97 PHE A C 1
ATOM 722 O O . PHE A 1 97 ? 2.409 -5.781 -9.045 1.00 87.25 97 PHE A O 1
ATOM 729 N N . HIS A 1 98 ? 1.971 -4.540 -10.882 1.00 83.62 98 HIS A N 1
ATOM 730 C CA . HIS A 1 98 ? 2.508 -5.466 -11.859 1.00 83.62 98 HIS A CA 1
ATOM 731 C C . HIS A 1 98 ? 3.889 -4.976 -12.275 1.00 83.62 98 HIS A C 1
ATOM 733 O O . HIS A 1 98 ? 4.061 -3.795 -12.581 1.00 83.62 98 HIS A O 1
ATOM 739 N N . GLU A 1 99 ? 4.848 -5.889 -12.330 1.00 82.06 99 GLU A N 1
ATOM 740 C CA . GLU A 1 99 ? 6.161 -5.659 -12.920 1.00 82.06 99 GLU A CA 1
ATOM 741 C C . GLU A 1 99 ? 6.216 -6.349 -14.283 1.00 82.06 99 GLU A C 1
ATOM 743 O O . GLU A 1 99 ? 5.977 -7.556 -14.391 1.00 82.06 99 GLU A O 1
ATOM 748 N N . THR A 1 100 ? 6.504 -5.574 -15.330 1.00 80.38 100 THR A N 1
ATOM 749 C CA . THR A 1 100 ? 6.652 -6.086 -16.696 1.00 80.38 100 THR A CA 1
ATOM 750 C C . THR A 1 100 ? 8.030 -5.716 -17.241 1.00 80.38 100 THR A C 1
ATOM 752 O O . THR A 1 100 ? 8.330 -4.524 -17.361 1.00 80.38 100 THR A O 1
ATOM 755 N N . PRO A 1 101 ? 8.881 -6.698 -17.588 1.00 80.38 101 PRO A N 1
ATOM 756 C CA . PRO A 1 101 ? 10.148 -6.414 -18.245 1.00 80.38 101 PRO A CA 1
ATOM 757 C C . PRO A 1 101 ? 9.906 -5.972 -19.695 1.00 80.38 101 PRO A C 1
ATOM 759 O O . PRO A 1 101 ? 9.157 -6.605 -20.438 1.00 80.38 101 PRO A O 1
ATOM 762 N N . ALA A 1 102 ? 10.570 -4.900 -20.112 1.00 79.25 102 ALA A N 1
ATOM 763 C CA . ALA A 1 102 ? 10.553 -4.376 -21.471 1.00 79.25 102 ALA A CA 1
ATOM 764 C C . ALA A 1 102 ? 11.985 -4.134 -21.957 1.00 79.25 102 ALA A C 1
ATOM 766 O O . ALA A 1 102 ? 12.829 -3.641 -21.213 1.00 79.25 102 ALA A O 1
ATOM 767 N N . LEU A 1 103 ? 12.260 -4.453 -23.220 1.00 78.88 103 LEU A N 1
ATOM 768 C CA . LEU A 1 103 ? 13.539 -4.137 -23.849 1.00 78.88 103 LEU A CA 1
ATOM 769 C C . LEU A 1 103 ? 13.497 -2.716 -24.415 1.00 78.88 103 LEU A C 1
ATOM 771 O O . LEU A 1 103 ? 12.687 -2.416 -25.293 1.00 78.88 103 LEU A O 1
ATOM 775 N N . VAL A 1 104 ? 14.388 -1.851 -23.935 1.00 78.12 104 VAL A N 1
ATOM 776 C CA . VAL A 1 104 ? 14.606 -0.503 -24.471 1.00 78.12 104 VAL A CA 1
ATOM 777 C C . VAL A 1 104 ? 16.031 -0.449 -25.013 1.00 78.12 104 VAL A C 1
ATOM 779 O O . VAL A 1 104 ? 17.012 -0.378 -24.275 1.00 78.12 104 VAL A O 1
ATOM 782 N N . GLY A 1 105 ? 16.166 -0.564 -26.336 1.00 83.56 105 GLY A N 1
ATOM 783 C CA . GLY A 1 105 ? 17.472 -0.741 -26.970 1.00 83.56 105 GLY A CA 1
ATOM 784 C C . GLY A 1 105 ? 18.100 -2.089 -26.597 1.00 83.56 105 GLY A C 1
ATOM 785 O O . GLY A 1 105 ? 17.603 -3.132 -27.014 1.00 83.56 105 GLY A O 1
ATOM 786 N N . LYS A 1 106 ? 19.211 -2.065 -25.847 1.00 85.38 106 LYS A N 1
ATOM 787 C CA . LYS A 1 106 ? 19.923 -3.267 -25.359 1.00 85.38 106 LYS A CA 1
ATOM 788 C C . LYS A 1 106 ? 19.707 -3.541 -23.867 1.00 85.38 106 LYS A C 1
ATOM 790 O O . LYS A 1 106 ? 20.276 -4.497 -23.349 1.00 85.38 106 LYS A O 1
ATOM 795 N N . GLU A 1 107 ? 18.932 -2.705 -23.188 1.00 83.44 107 GLU A N 1
ATOM 796 C CA . GLU A 1 107 ? 18.735 -2.775 -21.743 1.00 83.44 107 GLU A CA 1
ATOM 797 C C . GLU A 1 107 ? 17.325 -3.263 -21.412 1.00 83.44 107 GLU A C 1
ATOM 799 O O . GLU A 1 107 ? 16.365 -2.995 -22.142 1.00 83.44 107 GLU A O 1
ATOM 804 N N . THR A 1 108 ? 17.208 -3.983 -20.298 1.00 83.62 108 THR A N 1
ATOM 805 C CA . THR A 1 108 ? 15.917 -4.367 -19.728 1.00 83.62 108 THR A CA 1
ATOM 806 C C . T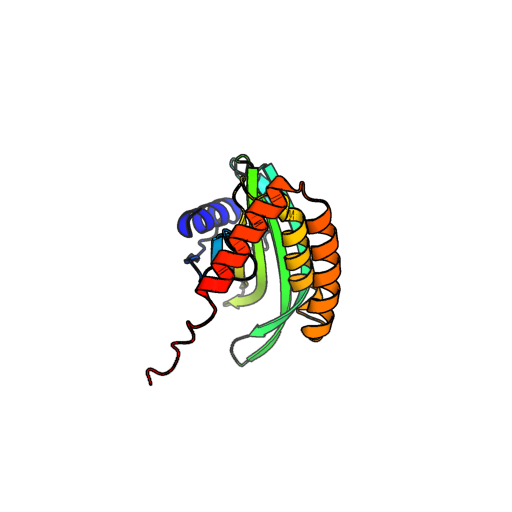HR A 1 108 ? 15.471 -3.288 -18.753 1.00 83.62 108 THR A C 1
ATOM 808 O O . THR A 1 108 ? 16.172 -2.995 -17.788 1.00 83.62 108 THR A O 1
ATOM 811 N N . VAL A 1 109 ? 14.287 -2.734 -18.990 1.00 84.56 109 VAL A N 1
ATOM 812 C CA . VAL A 1 109 ? 13.590 -1.812 -18.093 1.00 84.56 109 VAL A CA 1
ATOM 813 C C . VAL A 1 109 ? 12.403 -2.545 -17.479 1.00 84.56 109 VAL A C 1
ATOM 815 O O . VAL A 1 109 ? 11.622 -3.180 -18.186 1.00 84.56 109 VAL A O 1
ATOM 818 N N . TYR A 1 110 ? 12.251 -2.454 -16.165 1.00 84.69 110 TYR A N 1
ATOM 819 C CA . TYR A 1 110 ? 11.124 -3.006 -15.424 1.00 84.69 110 TYR A CA 1
ATOM 820 C C . TYR A 1 110 ? 10.073 -1.917 -15.262 1.00 84.69 110 TYR A C 1
ATOM 822 O O . TYR A 1 110 ? 10.217 -1.010 -14.444 1.00 84.69 110 TYR A O 1
ATOM 830 N N . ARG A 1 111 ? 9.016 -1.991 -16.068 1.00 85.69 111 ARG A N 1
ATOM 831 C CA . ARG A 1 111 ? 7.891 -1.064 -15.957 1.00 85.69 111 ARG A CA 1
ATOM 832 C C . ARG A 1 111 ? 6.996 -1.524 -14.825 1.00 85.69 111 ARG A C 1
ATOM 834 O O . ARG A 1 111 ? 6.515 -2.661 -14.852 1.00 85.69 111 ARG A O 1
ATOM 841 N N . ILE A 1 112 ? 6.755 -0.643 -13.862 1.00 85.06 112 ILE A N 1
ATOM 842 C CA . ILE A 1 112 ? 5.800 -0.886 -12.789 1.00 85.06 112 ILE A CA 1
ATOM 843 C C . ILE A 1 112 ? 4.564 -0.010 -12.954 1.00 85.06 112 ILE A C 1
ATOM 845 O O . ILE A 1 112 ? 4.634 1.180 -13.272 1.00 85.06 112 ILE A O 1
ATOM 849 N N . GLY A 1 113 ? 3.408 -0.616 -12.717 1.00 86.38 113 GLY A N 1
ATOM 850 C CA . GLY A 1 113 ? 2.126 0.071 -12.708 1.00 86.38 113 GLY A CA 1
ATOM 851 C C . GLY A 1 113 ? 1.188 -0.597 -11.719 1.00 86.38 113 GLY A C 1
ATOM 852 O O . GLY A 1 113 ? 1.017 -1.818 -11.751 1.00 86.38 113 GLY A O 1
ATOM 853 N N . GLY A 1 114 ? 0.585 0.188 -10.831 1.00 88.31 114 GLY A N 1
ATOM 854 C CA . GLY A 1 114 ? -0.312 -0.377 -9.836 1.00 88.31 114 GLY A CA 1
ATOM 855 C C . GLY A 1 114 ? -0.940 0.619 -8.882 1.00 88.31 114 GLY A C 1
ATOM 856 O O . GLY A 1 114 ? -0.814 1.834 -9.021 1.00 88.31 114 GLY A O 1
ATOM 857 N N . GLN A 1 115 ? -1.636 0.065 -7.896 1.00 90.69 115 GLN A N 1
ATOM 858 C CA . GLN A 1 115 ? -2.316 0.808 -6.850 1.00 90.69 115 GLN A CA 1
ATOM 859 C C . GLN A 1 115 ? -1.466 0.862 -5.584 1.00 90.69 115 GLN A C 1
ATOM 861 O O . GLN A 1 115 ? -0.920 -0.145 -5.141 1.00 90.69 115 GLN A O 1
ATOM 866 N N . VAL A 1 116 ? -1.422 2.026 -4.950 1.00 93.38 116 VAL A N 1
ATOM 867 C CA . VAL A 1 116 ? -0.869 2.202 -3.609 1.00 93.38 116 VAL A CA 1
ATOM 868 C C . VAL A 1 116 ? -2.010 2.546 -2.669 1.00 93.38 116 VAL A C 1
ATOM 870 O O . VAL A 1 116 ? -2.768 3.476 -2.932 1.00 93.38 116 VAL A O 1
ATOM 873 N N . CYS A 1 117 ? -2.144 1.803 -1.576 1.00 93.81 117 CYS A N 1
ATOM 874 C CA . CYS A 1 117 ? -3.168 2.030 -0.564 1.00 93.81 117 CYS A CA 1
ATOM 875 C C . CYS A 1 117 ? -2.527 2.519 0.736 1.00 93.81 117 CYS A C 1
ATOM 877 O O . CYS A 1 117 ? -1.690 1.832 1.319 1.00 93.81 117 CYS A O 1
ATOM 879 N N . PHE A 1 118 ? -2.948 3.686 1.209 1.00 94.06 118 PHE A N 1
ATOM 880 C CA . PHE A 1 118 ? -2.546 4.280 2.477 1.00 94.06 118 PHE A CA 1
ATOM 881 C C . PHE A 1 118 ? -3.599 4.014 3.553 1.00 94.06 118 PHE A C 1
ATOM 883 O O . PHE A 1 118 ? -4.738 4.478 3.451 1.00 94.06 118 PHE A O 1
ATOM 890 N N . VAL A 1 119 ? -3.187 3.321 4.613 1.00 93.19 119 VAL A N 1
ATOM 891 C CA . VAL A 1 119 ? -3.990 3.086 5.816 1.00 93.19 119 VAL A CA 1
ATOM 892 C C . VAL A 1 119 ? -3.466 4.000 6.928 1.00 93.19 119 VAL A C 1
ATOM 894 O O . VAL A 1 119 ? -2.328 3.816 7.376 1.00 93.19 119 VAL A O 1
ATOM 897 N N . PRO A 1 120 ? -4.251 4.992 7.388 1.00 91.56 120 PRO A N 1
ATOM 898 C CA . PRO A 1 120 ? -3.827 5.867 8.475 1.00 91.56 120 PRO A CA 1
ATOM 899 C C . PRO A 1 120 ? -3.693 5.080 9.782 1.00 91.56 120 PRO A C 1
ATOM 901 O O . PRO A 1 120 ? -4.393 4.091 9.992 1.00 91.56 120 PRO A O 1
ATOM 904 N N . SER A 1 121 ? -2.841 5.553 10.697 1.00 91.56 121 SER A N 1
ATOM 905 C CA . SER A 1 121 ? -2.600 4.898 11.994 1.00 91.56 121 SER A CA 1
ATOM 906 C C . SER A 1 121 ? -3.882 4.673 12.807 1.00 91.56 121 SER A C 1
ATOM 908 O O . SER A 1 121 ? -4.007 3.662 13.494 1.00 91.56 121 SER A O 1
ATOM 910 N N . THR A 1 122 ? -4.871 5.561 12.667 1.00 88.38 122 THR A N 1
ATOM 911 C CA . THR A 1 122 ? -6.192 5.453 13.307 1.00 88.38 122 THR A CA 1
ATOM 912 C C . THR A 1 122 ? -7.010 4.250 12.845 1.00 88.38 122 THR A C 1
ATOM 914 O O . THR A 1 122 ? -7.916 3.833 13.557 1.00 88.38 122 THR A O 1
ATOM 917 N N . ASP A 1 123 ? -6.705 3.693 11.671 1.00 86.88 123 ASP A N 1
ATOM 918 C CA . ASP A 1 123 ? -7.466 2.605 11.058 1.00 86.88 123 ASP A CA 1
ATOM 919 C C . ASP A 1 123 ? -6.635 1.307 10.913 1.00 86.88 123 ASP A C 1
ATOM 921 O O . ASP A 1 123 ? -7.066 0.345 10.276 1.00 86.88 123 ASP A O 1
ATOM 925 N N . VAL A 1 124 ? -5.452 1.225 11.540 1.00 86.50 124 VAL A N 1
ATOM 926 C CA . VAL A 1 124 ? -4.547 0.055 11.452 1.00 86.50 124 VAL A CA 1
ATOM 927 C C . VAL A 1 124 ? -5.140 -1.210 12.061 1.00 86.50 124 VAL A C 1
ATOM 929 O O . VAL A 1 124 ? -4.756 -2.311 11.669 1.00 86.50 124 VAL A O 1
ATOM 932 N N . VAL A 1 125 ? -6.123 -1.103 12.955 1.00 86.00 125 VAL A N 1
ATOM 933 C CA . VAL A 1 125 ? -6.816 -2.293 13.471 1.00 86.00 125 VAL A CA 1
ATOM 934 C C . VAL A 1 125 ? -7.493 -3.108 12.356 1.00 86.00 125 VAL A C 1
ATOM 936 O O . VAL A 1 125 ? -7.580 -4.332 12.445 1.00 86.00 125 VAL A O 1
ATOM 939 N N . PHE A 1 126 ? -7.868 -2.465 11.246 1.00 86.88 126 PHE A N 1
ATOM 940 C CA . PHE A 1 126 ? -8.444 -3.124 10.070 1.00 86.88 126 PHE A CA 1
ATOM 941 C C . PHE A 1 126 ? -7.388 -3.639 9.088 1.00 86.88 126 PHE A C 1
ATOM 943 O O . PHE A 1 126 ? -7.716 -4.372 8.152 1.00 86.88 126 PHE A O 1
ATOM 950 N N . ALA A 1 127 ? -6.111 -3.306 9.299 1.00 87.50 127 ALA A N 1
ATOM 951 C CA . ALA A 1 127 ? -5.033 -3.600 8.364 1.00 87.50 127 ALA A CA 1
ATOM 952 C C . ALA A 1 127 ? -4.887 -5.092 8.074 1.00 87.50 127 ALA A C 1
ATOM 954 O O . ALA A 1 127 ? -4.566 -5.451 6.952 1.00 87.50 127 ALA A O 1
ATOM 955 N N . LYS A 1 128 ? -5.148 -5.971 9.048 1.00 89.38 128 LYS A N 1
ATOM 956 C CA . LYS A 1 128 ? -5.046 -7.421 8.834 1.00 89.38 128 LYS A CA 1
ATOM 957 C C . LYS A 1 128 ? -6.130 -7.946 7.890 1.00 89.38 128 LYS A C 1
ATOM 959 O O . LYS A 1 128 ? -5.847 -8.784 7.035 1.00 89.38 128 LYS A O 1
ATOM 964 N N . ALA A 1 129 ? -7.357 -7.447 8.031 1.00 88.38 129 ALA A N 1
ATOM 965 C CA . ALA A 1 129 ? -8.457 -7.786 7.135 1.00 88.38 129 ALA A CA 1
ATOM 966 C C . ALA A 1 129 ? -8.204 -7.219 5.727 1.00 88.38 129 ALA A C 1
ATOM 968 O O . ALA A 1 129 ? -8.362 -7.931 4.737 1.00 88.38 129 ALA A O 1
ATOM 969 N N . PHE A 1 130 ? -7.709 -5.983 5.646 1.00 89.06 130 PHE A N 1
ATOM 970 C CA . PHE A 1 130 ? -7.347 -5.349 4.381 1.00 89.06 130 PHE A CA 1
ATOM 971 C C . PHE A 1 130 ? -6.165 -6.023 3.673 1.00 89.06 130 PHE A C 1
ATOM 973 O O . PHE A 1 130 ? -6.218 -6.287 2.478 1.00 89.06 130 PHE A O 1
ATOM 980 N N . GLU A 1 131 ? -5.109 -6.372 4.404 1.00 90.44 131 GLU A N 1
ATOM 981 C CA . GLU A 1 131 ? -3.971 -7.113 3.863 1.00 90.44 131 GLU A CA 1
ATOM 982 C C . GLU A 1 131 ? -4.415 -8.477 3.331 1.00 90.44 131 GLU A C 1
ATOM 984 O O . GLU A 1 131 ? -3.972 -8.893 2.266 1.00 90.44 131 GLU A O 1
ATOM 989 N N . THR A 1 132 ? -5.328 -9.155 4.032 1.00 88.38 132 THR A N 1
ATOM 990 C CA . THR A 1 132 ? -5.904 -10.424 3.565 1.00 88.38 132 THR A CA 1
ATOM 991 C C . THR A 1 132 ? -6.651 -10.229 2.249 1.00 88.38 132 THR A C 1
ATOM 993 O O . THR A 1 132 ? -6.451 -11.010 1.322 1.00 88.38 132 THR A O 1
ATOM 996 N N . TYR A 1 133 ? -7.449 -9.165 2.126 1.00 86.50 133 TYR A N 1
ATOM 997 C CA . TYR A 1 133 ? -8.091 -8.797 0.865 1.00 86.50 133 TYR A CA 1
ATOM 998 C C . TYR A 1 133 ? -7.064 -8.623 -0.268 1.00 86.50 133 TYR A C 1
ATOM 1000 O O . TYR A 1 133 ? -7.157 -9.303 -1.288 1.00 86.50 133 TYR A O 1
ATOM 1008 N N . LEU A 1 134 ? -6.046 -7.777 -0.070 1.00 87.31 134 LEU A N 1
ATOM 1009 C CA . LEU A 1 134 ? -5.039 -7.483 -1.097 1.00 87.31 134 LEU A CA 1
ATOM 1010 C C . LEU A 1 134 ? -4.204 -8.709 -1.479 1.00 87.31 134 LEU A C 1
ATOM 1012 O O . LEU A 1 134 ? -3.961 -8.943 -2.659 1.00 87.31 134 LEU A O 1
ATOM 1016 N N . ARG A 1 135 ? -3.793 -9.523 -0.500 1.00 86.50 135 ARG A N 1
ATOM 1017 C CA . ARG A 1 135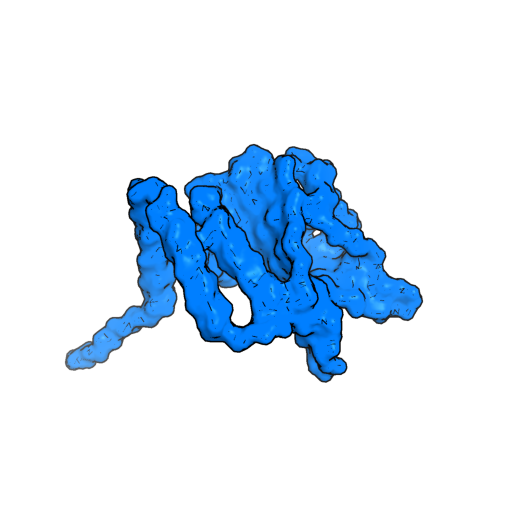 ? -3.048 -10.767 -0.747 1.00 86.50 135 ARG A CA 1
ATOM 1018 C C . ARG A 1 135 ? -3.833 -11.714 -1.641 1.00 86.50 135 ARG A C 1
ATOM 1020 O O . ARG A 1 135 ? -3.267 -12.264 -2.577 1.00 86.50 135 ARG A O 1
ATOM 1027 N N . ASN A 1 136 ? -5.126 -11.881 -1.377 1.00 81.00 136 ASN A N 1
ATOM 1028 C CA . ASN A 1 136 ? -5.961 -12.730 -2.214 1.00 81.00 136 ASN A CA 1
ATOM 1029 C C . ASN A 1 136 ? -6.163 -12.129 -3.614 1.00 81.00 136 ASN A C 1
ATOM 1031 O O . ASN A 1 136 ? -6.125 -12.870 -4.590 1.00 81.00 136 ASN A O 1
ATOM 1035 N N . MET A 1 137 ? -6.291 -10.804 -3.744 1.00 78.25 137 MET A N 1
ATOM 1036 C CA . MET A 1 137 ? -6.304 -10.163 -5.065 1.00 78.25 137 MET A CA 1
ATOM 1037 C C . MET A 1 137 ? -5.016 -10.463 -5.844 1.00 78.25 137 MET A C 1
ATOM 1039 O O . MET A 1 137 ? -5.084 -10.863 -7.000 1.00 78.25 137 MET A O 1
ATOM 1043 N N . VAL A 1 138 ? -3.846 -10.356 -5.207 1.00 79.19 138 VAL A N 1
ATOM 1044 C CA . VAL A 1 138 ? -2.551 -10.672 -5.832 1.00 79.19 138 VAL A CA 1
ATOM 1045 C C . VAL A 1 138 ? -2.455 -12.144 -6.232 1.00 79.19 138 VAL A C 1
ATOM 1047 O O . VAL A 1 138 ? -2.174 -12.432 -7.393 1.00 79.19 138 VAL A O 1
ATOM 1050 N N . VAL A 1 139 ? -2.746 -13.069 -5.314 1.00 76.06 139 VAL A N 1
ATOM 1051 C CA . VAL A 1 139 ? -2.617 -14.518 -5.544 1.00 76.06 139 VAL A CA 1
ATOM 1052 C C . VAL A 1 139 ? -3.605 -15.027 -6.593 1.00 76.06 139 VAL A C 1
ATOM 1054 O O . VAL A 1 139 ? -3.229 -15.827 -7.444 1.00 76.06 139 VAL A O 1
ATOM 1057 N N . HIS A 1 140 ? -4.855 -14.563 -6.563 1.00 71.69 140 HIS A N 1
ATOM 1058 C CA . HIS A 1 140 ? -5.905 -15.125 -7.410 1.00 71.69 140 HIS A CA 1
ATOM 1059 C C . HIS A 1 140 ? -6.147 -14.354 -8.713 1.00 71.69 140 HIS A C 1
ATOM 1061 O O . HIS A 1 140 ? -6.769 -14.907 -9.619 1.00 71.69 140 HIS A O 1
ATOM 1067 N N . SER A 1 141 ? -5.612 -13.131 -8.868 1.00 63.53 141 SER A N 1
ATOM 1068 C CA . SER A 1 141 ? -5.724 -12.356 -10.122 1.00 63.53 141 SER A CA 1
ATOM 1069 C C . SER A 1 141 ? -5.192 -13.086 -11.363 1.00 63.53 141 SER A C 1
ATOM 1071 O O . SER A 1 141 ? -5.526 -12.700 -12.481 1.00 63.53 141 SER A O 1
ATOM 1073 N N . GLY A 1 142 ? -4.371 -14.127 -11.183 1.00 54.84 142 GLY A N 1
ATOM 1074 C CA . GLY A 1 142 ? -3.787 -14.914 -12.266 1.00 54.84 142 GLY A CA 1
ATOM 1075 C C . GLY A 1 142 ? -4.474 -16.245 -12.591 1.00 54.84 142 GLY A C 1
ATOM 1076 O O . GLY A 1 142 ? -4.121 -16.816 -13.623 1.00 54.84 142 GLY A O 1
ATOM 1077 N N . PHE A 1 143 ? -5.393 -16.758 -11.755 1.00 50.59 143 PHE A N 1
ATOM 1078 C CA . PHE A 1 143 ? -5.723 -18.197 -11.765 1.00 50.59 143 PHE A CA 1
ATOM 1079 C C . PHE A 1 143 ? -7.208 -18.581 -11.640 1.00 50.59 143 PHE A C 1
ATOM 1081 O O . PHE A 1 143 ? -7.559 -19.678 -12.071 1.00 50.59 143 PHE A O 1
ATOM 1088 N N . GLU A 1 144 ? -8.093 -17.740 -11.093 1.00 52.53 144 GLU A N 1
ATOM 1089 C CA . GLU A 1 144 ? -9.484 -18.136 -10.803 1.00 52.53 144 GLU A CA 1
ATOM 1090 C C . GLU A 1 144 ? -10.513 -17.074 -11.221 1.00 52.53 144 GLU A C 1
ATOM 1092 O O . GLU A 1 144 ? -10.220 -15.881 -11.285 1.00 52.53 144 GLU A O 1
ATOM 1097 N N . GLY A 1 145 ? -11.747 -17.508 -11.506 1.00 56.06 145 GLY A N 1
ATOM 1098 C CA . GLY A 1 145 ? -12.864 -16.594 -11.752 1.00 56.06 145 GLY A CA 1
ATOM 1099 C C . GLY A 1 145 ? -13.165 -15.741 -10.514 1.00 56.06 145 GLY A C 1
ATOM 1100 O O . GLY A 1 145 ? -13.187 -16.259 -9.396 1.00 56.06 145 GLY A O 1
ATOM 1101 N N . CYS A 1 146 ? -13.418 -14.441 -10.715 1.00 57.66 146 CYS A N 1
ATOM 1102 C CA . CYS A 1 146 ? -13.602 -13.447 -9.646 1.00 57.66 146 CYS A CA 1
ATOM 1103 C C . CYS A 1 146 ? -14.557 -13.888 -8.521 1.00 57.66 146 CYS A C 1
ATOM 1105 O O . CYS A 1 146 ? -14.312 -13.573 -7.359 1.00 57.66 146 CYS A O 1
ATOM 1107 N N . ASP A 1 147 ? -15.621 -14.630 -8.833 1.00 61.84 147 ASP A N 1
ATOM 1108 C CA . ASP A 1 147 ? -16.664 -14.984 -7.862 1.00 61.84 147 ASP A CA 1
ATOM 1109 C C . ASP A 1 147 ? -16.188 -15.962 -6.774 1.00 61.84 147 ASP A C 1
ATOM 1111 O O . ASP A 1 147 ? -16.542 -15.805 -5.602 1.00 61.84 147 ASP A O 1
ATOM 1115 N N . THR A 1 148 ? -15.344 -16.941 -7.121 1.00 62.50 148 THR A N 1
ATOM 1116 C CA . THR A 1 148 ? -14.797 -17.917 -6.158 1.00 62.50 148 THR A CA 1
ATOM 1117 C C . THR A 1 148 ? -13.837 -17.241 -5.182 1.00 62.50 148 THR A C 1
ATOM 1119 O O . THR A 1 148 ? -13.908 -17.463 -3.969 1.00 62.50 148 THR A O 1
ATOM 1122 N N . VAL A 1 149 ? -13.004 -16.340 -5.705 1.00 64.25 149 VAL A N 1
ATOM 1123 C CA . VAL A 1 149 ? -12.073 -15.519 -4.924 1.00 64.25 149 VAL A CA 1
ATOM 1124 C C . VAL A 1 149 ? -12.850 -14.644 -3.949 1.00 64.25 149 VAL A C 1
ATOM 1126 O O . VAL A 1 149 ? -12.567 -14.644 -2.755 1.00 64.25 149 VAL A O 1
ATOM 1129 N N . LEU A 1 150 ? -13.884 -13.947 -4.424 1.00 66.88 150 LEU A N 1
ATOM 1130 C CA . LEU A 1 150 ? -14.679 -13.046 -3.592 1.00 66.88 150 LEU A CA 1
ATOM 1131 C C . LEU A 1 150 ? -15.373 -13.772 -2.431 1.00 66.88 150 LEU A C 1
ATOM 1133 O O . LEU A 1 150 ? -15.387 -13.242 -1.318 1.00 66.88 150 LEU A O 1
ATOM 1137 N N . GLN A 1 151 ? -15.897 -14.984 -2.638 1.00 69.00 151 GLN A N 1
ATOM 1138 C CA . GLN A 1 151 ? -16.536 -15.756 -1.565 1.00 69.00 151 GLN A CA 1
ATOM 1139 C C . GLN A 1 151 ? -15.540 -16.222 -0.493 1.00 69.00 151 GLN A C 1
ATOM 1141 O O . GLN A 1 151 ? -15.784 -16.015 0.700 1.00 69.00 151 GLN A O 1
ATOM 1146 N N . ALA A 1 152 ? -14.408 -16.810 -0.894 1.00 67.25 152 ALA A N 1
ATOM 1147 C CA . ALA A 1 152 ? -13.388 -17.281 0.046 1.00 67.25 152 ALA A CA 1
ATOM 1148 C C . ALA A 1 152 ? -12.773 -16.118 0.844 1.00 67.25 152 ALA A C 1
ATOM 1150 O O . ALA A 1 152 ? -12.623 -16.187 2.068 1.00 67.25 152 ALA A O 1
ATOM 1151 N N . VAL A 1 153 ? -12.499 -15.010 0.154 1.00 75.31 153 VAL A N 1
ATOM 1152 C CA . VAL A 1 153 ? -11.994 -13.766 0.739 1.00 75.31 153 VAL A CA 1
ATOM 1153 C C . VAL A 1 153 ? -12.992 -13.173 1.725 1.00 75.31 153 VAL A C 1
ATOM 1155 O O . VAL A 1 153 ? -12.604 -12.760 2.818 1.00 75.31 153 VAL A O 1
ATOM 1158 N N . SER A 1 154 ? -14.284 -13.181 1.391 1.00 76.50 154 SER A N 1
ATOM 1159 C CA . SER A 1 154 ? -15.333 -12.644 2.257 1.00 76.50 154 SER A CA 1
ATOM 1160 C C . SER A 1 154 ? -15.395 -13.363 3.608 1.00 76.50 154 SER A C 1
ATOM 1162 O O . SER A 1 154 ? -15.429 -12.703 4.648 1.00 76.50 154 SER A O 1
ATOM 1164 N N . ALA A 1 155 ? -15.322 -14.700 3.629 1.00 79.56 155 ALA A N 1
ATOM 1165 C CA . ALA A 1 155 ? -15.352 -15.468 4.875 1.00 79.56 155 ALA A CA 1
ATOM 1166 C C . ALA A 1 155 ? -14.127 -15.190 5.767 1.00 79.56 155 ALA A C 1
ATOM 1168 O O . ALA A 1 155 ? -14.269 -14.986 6.976 1.00 79.56 155 ALA A O 1
ATOM 1169 N N . GLN A 1 156 ? -12.929 -15.127 5.173 1.00 83.00 156 GLN A N 1
ATOM 1170 C CA . GLN A 1 156 ? -11.694 -14.821 5.903 1.00 83.00 156 GLN A CA 1
ATOM 1171 C C . GLN A 1 156 ? -11.712 -13.400 6.476 1.00 83.00 156 GLN A C 1
ATOM 1173 O O . GLN A 1 156 ? -11.402 -13.200 7.651 1.00 83.00 156 GLN A O 1
ATOM 1178 N N . ILE A 1 157 ? -12.113 -12.416 5.665 1.00 85.31 157 ILE A N 1
ATOM 1179 C CA . ILE A 1 157 ? -12.238 -11.019 6.091 1.00 85.31 157 ILE A CA 1
ATOM 1180 C C . ILE A 1 157 ? -13.259 -10.903 7.218 1.00 85.31 157 ILE A C 1
ATOM 1182 O O . ILE A 1 157 ? -12.957 -10.287 8.238 1.00 85.31 157 ILE A O 1
ATOM 1186 N N . LYS A 1 158 ? -14.432 -11.531 7.079 1.00 84.00 158 LYS A N 1
ATOM 1187 C CA . LYS A 1 158 ? -15.480 -11.509 8.104 1.00 84.00 158 LYS A CA 1
ATOM 1188 C C . LYS A 1 158 ? -14.952 -12.009 9.449 1.00 84.00 158 LYS A C 1
ATOM 1190 O O . LYS A 1 158 ? -15.045 -11.289 10.438 1.00 84.00 158 LYS A O 1
ATOM 1195 N N . GLY A 1 159 ? -14.307 -13.176 9.473 1.00 85.50 159 GLY A N 1
ATOM 1196 C CA . GLY A 1 159 ? -13.748 -13.736 10.707 1.00 85.50 159 GLY A CA 1
ATOM 1197 C C . GLY A 1 159 ? -12.601 -12.911 11.312 1.00 85.50 159 GLY A C 1
ATOM 1198 O O . GLY A 1 159 ? -12.321 -13.027 12.505 1.00 85.50 159 GLY A O 1
ATOM 1199 N N . LEU A 1 160 ? -11.915 -12.079 10.520 1.00 87.62 160 LEU A N 1
ATOM 1200 C CA . LEU A 1 160 ? -10.925 -11.122 11.025 1.00 87.62 160 LEU A CA 1
ATOM 1201 C C . LEU A 1 160 ? -11.590 -9.876 11.614 1.00 87.62 160 LEU A C 1
ATOM 1203 O O . LEU A 1 160 ? -11.166 -9.419 12.673 1.00 87.62 160 LEU A O 1
ATOM 1207 N N . LEU A 1 161 ? -12.628 -9.353 10.960 1.00 84.50 161 LEU A N 1
ATOM 1208 C CA . LEU A 1 161 ? -13.378 -8.191 11.436 1.00 84.50 161 LEU A CA 1
ATOM 1209 C C . LEU A 1 161 ? -14.131 -8.496 12.738 1.00 84.50 161 LEU A C 1
ATOM 1211 O O . LEU A 1 161 ? -14.128 -7.669 13.645 1.00 84.50 161 LEU A O 1
ATOM 1215 N N . GLU A 1 162 ? -14.684 -9.703 12.887 1.00 87.44 162 GLU A N 1
ATOM 1216 C CA . GLU A 1 162 ? -15.379 -10.150 14.107 1.00 87.44 162 GLU A CA 1
ATOM 1217 C C . GLU A 1 162 ? -14.479 -10.185 15.355 1.00 87.44 162 GLU A C 1
ATOM 1219 O O . GLU A 1 162 ? -14.979 -10.130 16.475 1.00 87.44 162 GLU A O 1
ATOM 1224 N N . LYS A 1 163 ? -13.151 -10.235 15.182 1.00 88.38 163 LYS A N 1
ATOM 1225 C CA . LYS A 1 163 ? -12.172 -10.231 16.286 1.00 88.38 163 LYS A CA 1
ATOM 1226 C C . LYS A 1 163 ? -11.793 -8.829 16.768 1.00 88.38 163 LYS A C 1
ATOM 1228 O O . LYS A 1 163 ? -11.064 -8.703 17.751 1.00 88.38 163 LYS A O 1
ATOM 1233 N N . ILE A 1 164 ? -12.227 -7.789 16.062 1.00 86.94 164 ILE A N 1
ATOM 1234 C CA . ILE A 1 164 ? -11.970 -6.392 16.423 1.00 86.94 164 ILE A CA 1
ATOM 1235 C C . ILE A 1 164 ? -12.882 -5.995 17.599 1.00 86.94 164 ILE A C 1
ATOM 1237 O O . ILE A 1 164 ? -14.027 -6.441 17.638 1.00 86.94 164 ILE A O 1
ATOM 1241 N N . PRO A 1 165 ? -12.427 -5.167 18.558 1.00 87.56 165 PRO A N 1
ATOM 1242 C CA . PRO A 1 165 ? -13.283 -4.646 19.625 1.00 87.56 165 PRO A CA 1
ATOM 1243 C C . PRO A 1 165 ? -14.568 -3.976 19.104 1.00 87.56 165 PRO A C 1
ATOM 1245 O O . PRO A 1 165 ? -14.560 -3.308 18.067 1.00 87.56 165 PRO A O 1
ATOM 1248 N N . ALA A 1 166 ? -15.682 -4.151 19.822 1.00 85.25 166 ALA A N 1
ATOM 1249 C CA . ALA A 1 166 ? -17.015 -3.728 19.372 1.00 85.25 166 ALA A CA 1
ATOM 1250 C C . ALA A 1 166 ? -17.139 -2.208 19.137 1.00 85.25 166 ALA A C 1
ATOM 1252 O O . ALA A 1 166 ? -17.817 -1.769 18.209 1.00 85.25 166 ALA A O 1
ATOM 1253 N N . ASP A 1 167 ? -16.450 -1.399 19.941 1.00 81.69 167 ASP A N 1
ATOM 1254 C CA . ASP A 1 167 ? -16.371 0.058 19.794 1.00 81.69 167 ASP A CA 1
ATOM 1255 C C . ASP A 1 167 ? -15.694 0.467 18.473 1.00 81.69 167 ASP A C 1
ATOM 1257 O O . ASP A 1 167 ? -16.150 1.379 17.780 1.00 81.69 167 ASP A O 1
ATOM 1261 N N . GLN A 1 168 ? -14.659 -0.267 18.064 1.00 82.81 168 GLN A N 1
ATOM 1262 C CA . GLN A 1 168 ? -13.948 -0.037 16.806 1.00 82.81 168 GLN A CA 1
ATOM 1263 C C . GLN A 1 168 ? -14.719 -0.593 15.601 1.00 82.81 168 GLN A C 1
ATOM 1265 O O . GLN A 1 168 ? -14.742 0.034 14.539 1.00 82.81 168 GLN A O 1
ATOM 1270 N N . GLN A 1 169 ? -15.414 -1.723 15.762 1.00 80.75 169 GLN A N 1
ATOM 1271 C CA . GLN A 1 169 ? -16.327 -2.250 14.743 1.00 80.75 169 GLN A CA 1
ATOM 1272 C C . GLN A 1 169 ? -17.456 -1.263 14.423 1.00 80.75 169 GLN A C 1
ATOM 1274 O O . GLN A 1 169 ? -17.788 -1.078 13.251 1.00 80.75 169 GLN A O 1
ATOM 1279 N N . ALA A 1 170 ? -18.031 -0.604 15.435 1.00 81.75 170 ALA A N 1
ATOM 1280 C CA . ALA A 1 170 ? -19.092 0.382 15.241 1.00 81.75 170 ALA A CA 1
ATOM 1281 C C . ALA A 1 170 ? -18.604 1.589 14.422 1.00 81.75 170 ALA A C 1
ATOM 1283 O O . ALA A 1 170 ? -19.261 1.990 13.461 1.00 81.75 170 ALA A O 1
ATOM 1284 N N . HIS A 1 171 ? -17.414 2.113 14.740 1.00 79.75 171 HIS A N 1
ATOM 1285 C CA . HIS A 1 171 ? -16.775 3.193 13.977 1.00 79.75 171 HIS A CA 1
ATOM 1286 C C . HIS A 1 171 ? -16.557 2.819 12.505 1.00 79.75 171 HIS A C 1
ATOM 1288 O O . HIS A 1 171 ? -16.872 3.589 11.596 1.00 79.75 171 HIS A O 1
ATOM 1294 N N . PHE A 1 172 ? -16.064 1.608 12.256 1.00 76.31 172 PHE A N 1
ATOM 1295 C CA . PHE A 1 172 ? -15.851 1.100 10.902 1.00 76.31 172 PHE A CA 1
ATOM 1296 C C . PHE A 1 172 ? -17.158 0.891 10.143 1.00 76.31 172 PHE A C 1
ATOM 1298 O O . PHE A 1 172 ? -17.287 1.314 8.997 1.00 76.31 172 PHE A O 1
ATOM 1305 N N . THR A 1 173 ? -18.154 0.304 10.802 1.00 80.19 173 THR A N 1
ATOM 1306 C CA . THR A 1 173 ? -19.487 0.094 10.230 1.00 80.19 173 THR A CA 1
ATOM 1307 C C . THR A 1 173 ? -20.119 1.424 9.835 1.00 80.19 173 THR A C 1
ATOM 1309 O O . THR A 1 173 ? -20.633 1.541 8.727 1.00 80.19 173 THR A O 1
ATOM 1312 N N . ALA A 1 174 ? -20.005 2.455 10.677 1.00 81.38 174 ALA A N 1
ATOM 1313 C CA . ALA A 1 174 ? -20.495 3.794 10.367 1.00 81.38 174 ALA A CA 1
ATOM 1314 C C . ALA A 1 174 ? -19.781 4.409 9.147 1.00 81.38 174 ALA A C 1
ATOM 1316 O O . ALA A 1 174 ? -20.442 4.961 8.263 1.00 81.38 174 ALA A O 1
ATOM 1317 N N . LYS A 1 175 ? -18.447 4.270 9.044 1.00 78.31 175 LYS A N 1
ATOM 1318 C CA . LYS A 1 175 ? -17.679 4.690 7.853 1.00 78.31 175 LYS A CA 1
ATOM 1319 C C . LYS A 1 175 ? -18.163 3.980 6.585 1.00 78.31 175 LYS A C 1
ATOM 1321 O O . LYS A 1 175 ? -18.351 4.633 5.560 1.00 78.31 175 LYS A O 1
ATOM 1326 N N . PHE A 1 176 ? -18.392 2.669 6.658 1.00 78.12 176 PHE A N 1
ATOM 1327 C CA . PHE A 1 176 ? -18.899 1.870 5.540 1.00 78.12 176 PHE A CA 1
ATOM 1328 C C . PHE A 1 176 ? -20.312 2.259 5.133 1.00 78.12 176 PHE A C 1
ATOM 1330 O O . PHE A 1 176 ? -20.550 2.515 3.958 1.00 78.12 176 PHE A O 1
ATOM 1337 N N . GLN A 1 177 ? -21.238 2.358 6.084 1.00 80.12 177 GLN A N 1
ATOM 1338 C CA . GLN A 1 177 ? -22.617 2.761 5.816 1.00 80.12 177 GLN A CA 1
ATOM 1339 C C . GLN A 1 177 ? -22.680 4.134 5.145 1.00 80.12 177 GLN A C 1
ATOM 1341 O O . GLN A 1 177 ? -23.390 4.294 4.154 1.00 80.12 177 GLN A O 1
ATOM 1346 N N . LYS A 1 178 ? -21.886 5.099 5.627 1.00 79.44 178 LYS A N 1
ATOM 1347 C CA . LYS A 1 178 ? -21.785 6.423 5.009 1.00 79.44 178 LYS A CA 1
ATOM 1348 C C . LYS A 1 178 ? -21.274 6.341 3.568 1.00 79.44 178 LYS A C 1
ATOM 1350 O O . LYS A 1 178 ? -21.899 6.894 2.670 1.00 79.44 178 LYS A O 1
ATOM 1355 N N . ALA A 1 179 ? -20.183 5.613 3.335 1.00 73.81 179 ALA A N 1
ATOM 1356 C CA . ALA A 1 179 ? -19.619 5.459 1.996 1.00 73.81 179 ALA A CA 1
ATOM 1357 C C . ALA A 1 179 ? -20.570 4.734 1.030 1.00 73.81 179 ALA A C 1
ATOM 1359 O O . ALA A 1 179 ? -20.648 5.094 -0.139 1.00 73.81 179 ALA A O 1
ATOM 1360 N N . PHE A 1 180 ? -21.325 3.738 1.504 1.00 70.25 180 PHE A N 1
ATOM 1361 C CA . PHE A 1 180 ? -22.356 3.076 0.703 1.00 70.25 180 PHE A CA 1
ATOM 1362 C C . PHE A 1 180 ? -23.515 4.017 0.363 1.00 70.25 180 PHE A C 1
ATOM 1364 O O . PHE A 1 180 ? -23.966 4.028 -0.783 1.00 70.25 180 PHE A O 1
ATOM 1371 N N . ALA A 1 181 ? -23.967 4.834 1.318 1.00 71.62 181 ALA A N 1
ATOM 1372 C CA . ALA A 1 181 ? -25.023 5.819 1.094 1.00 71.62 181 ALA A CA 1
ATOM 1373 C C . ALA A 1 181 ? -24.624 6.890 0.062 1.00 71.62 181 ALA A C 1
ATOM 1375 O O . ALA A 1 181 ? -25.462 7.323 -0.719 1.00 71.62 181 ALA A O 1
ATOM 1376 N N . GLU A 1 182 ? -23.345 7.269 0.002 1.00 69.06 182 GLU A N 1
ATOM 1377 C CA . GLU A 1 182 ? -22.811 8.199 -1.008 1.00 69.06 182 GLU A CA 1
ATOM 1378 C C . GLU A 1 182 ? -22.732 7.589 -2.423 1.00 69.06 182 GLU A C 1
ATOM 1380 O O . GLU A 1 182 ? -22.562 8.309 -3.408 1.00 69.06 182 GLU A O 1
ATOM 1385 N N . VAL A 1 183 ? -22.826 6.261 -2.545 1.00 59.97 183 VAL A N 1
ATOM 1386 C CA . VAL A 1 183 ? -22.669 5.526 -3.811 1.00 59.97 183 VAL A CA 1
ATOM 1387 C C . VAL A 1 183 ? -23.999 5.053 -4.387 1.00 59.97 183 VAL A C 1
ATOM 1389 O O . VAL A 1 183 ? -24.106 4.902 -5.606 1.00 59.97 183 VAL A O 1
ATOM 1392 N N . LEU A 1 184 ? -24.999 4.810 -3.541 1.00 52.28 184 LEU A N 1
ATOM 1393 C CA . LEU A 1 184 ? -26.341 4.482 -4.001 1.00 52.28 184 LEU A CA 1
ATOM 1394 C C . LEU A 1 184 ? -26.970 5.738 -4.622 1.00 52.28 184 LEU A C 1
ATOM 1396 O O . LEU A 1 184 ? -26.980 6.787 -3.975 1.00 52.28 184 LEU A O 1
ATOM 1400 N N . PRO A 1 185 ? -27.485 5.676 -5.864 1.00 48.62 185 PRO A N 1
ATOM 1401 C CA . PRO A 1 185 ? -28.240 6.792 -6.405 1.00 48.62 185 PRO A CA 1
ATOM 1402 C C . PRO A 1 185 ? -29.415 7.051 -5.465 1.00 48.62 185 PRO A C 1
ATOM 1404 O O . PRO A 1 185 ? -30.137 6.119 -5.103 1.00 48.62 185 PRO A O 1
ATOM 1407 N N . VAL A 1 186 ? -29.595 8.310 -5.063 1.00 48.03 186 VAL A N 1
ATOM 1408 C CA . VAL A 1 186 ? -30.840 8.757 -4.441 1.00 48.03 186 VAL A CA 1
ATOM 1409 C C . VAL A 1 186 ? -31.946 8.319 -5.392 1.00 48.03 186 VAL A C 1
ATOM 1411 O O . VAL A 1 186 ? -32.023 8.815 -6.516 1.00 48.03 186 VAL A O 1
ATOM 1414 N N . GLN A 1 187 ? -32.759 7.344 -4.987 1.00 41.34 187 GLN A N 1
ATOM 1415 C CA . GLN A 1 187 ? -34.029 7.111 -5.653 1.00 41.34 187 GLN A CA 1
ATOM 1416 C C . GLN A 1 187 ? -34.852 8.366 -5.384 1.00 41.34 187 GLN A C 1
ATOM 1418 O O . GLN A 1 187 ? -35.47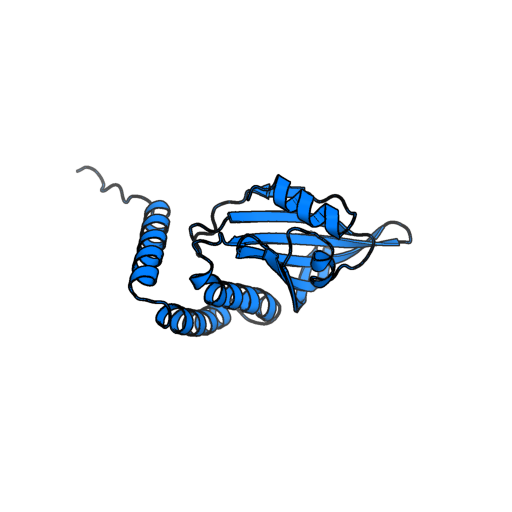0 8.501 -4.334 1.00 41.34 187 GLN A O 1
ATOM 1423 N N . THR A 1 188 ? -34.788 9.340 -6.290 1.00 41.41 188 THR A N 1
ATOM 1424 C CA . THR A 1 188 ? -35.813 10.370 -6.359 1.00 41.41 188 THR A CA 1
ATOM 1425 C C . THR A 1 188 ? -37.100 9.632 -6.678 1.00 41.41 188 THR A C 1
ATOM 1427 O O . THR A 1 188 ? -37.252 9.116 -7.788 1.00 41.41 188 THR A O 1
ATOM 1430 N N . GLU A 1 189 ? -37.982 9.513 -5.685 1.00 44.09 189 GLU A N 1
ATOM 1431 C CA . GLU A 1 189 ? -39.363 9.115 -5.931 1.00 44.09 189 GLU A CA 1
ATOM 1432 C C . GLU A 1 189 ? -39.913 9.999 -7.061 1.00 44.09 189 GLU A C 1
ATOM 1434 O O . GLU A 1 189 ? -39.648 11.208 -7.070 1.00 44.09 189 GLU A O 1
ATOM 1439 N N . PRO A 1 190 ? -40.627 9.433 -8.046 1.00 44.50 190 PRO A N 1
ATOM 1440 C CA . PRO A 1 190 ? -41.298 10.256 -9.032 1.00 44.50 190 PRO A CA 1
ATOM 1441 C C . PRO A 1 190 ? -42.331 11.109 -8.292 1.00 44.50 190 PRO A C 1
ATOM 1443 O O . PRO A 1 190 ? -43.221 10.577 -7.630 1.00 44.50 190 PRO A O 1
ATOM 1446 N N . SER A 1 191 ? -42.189 12.431 -8.381 1.00 49.41 191 SER A N 1
ATOM 1447 C CA . SER A 1 191 ? -43.210 13.371 -7.933 1.00 49.41 191 SER A CA 1
ATOM 1448 C C . SER A 1 191 ? -44.526 13.036 -8.639 1.00 49.41 191 SER A C 1
ATOM 1450 O O . SER A 1 191 ? -44.579 13.043 -9.871 1.00 49.41 191 SER A O 1
ATOM 1452 N N . LEU A 1 192 ? -45.542 12.694 -7.841 1.00 48.28 192 LEU A N 1
ATOM 1453 C CA . LEU A 1 192 ? -46.931 12.499 -8.265 1.00 48.28 192 LEU A CA 1
ATOM 1454 C C . LEU A 1 192 ? -47.561 13.811 -8.743 1.00 48.28 192 LEU A C 1
ATOM 1456 O O . LEU A 1 192 ? -47.256 14.865 -8.136 1.00 48.28 192 LEU A O 1
#

Sequence (192 aa):
MKAAEISALFDSVTGQTSTAEDTKPFKAWPGFGVFWLKADMTQQTQAEDFMTNQAVSVASEVVAAGHGCMDGSGSAVAVQRLWKVSLKSGALLYFMFHETPALVGKETVYRIGGQVCFVPSTDVVFAKAFETYLRNMVVHSGFEGCDTVLQAVSAQIKGLLEKIPADQQAHFTAKFQKAFAEVLPVQTEPSL

pLDDT: mean 80.46, std 14.52, range [37.56, 96.56]